Protein 4YS4 (pdb70)

InterPro domains:
  IPR010884 6-Cysteine (6-Cys) domain [PF07422] (23-114)
  IPR010884 6-Cysteine (6-Cys) domain [PF07422] (242-349)
  IPR010884 6-Cysteine (6-Cys) domain [PS51701] (21-133)
  IPR010884 6-Cysteine (6-Cys) domain [PS51701] (241-375)
  IPR010884 6-Cysteine (6-Cys) domain [SM00970] (21-117)
  IPR010884 6-Cysteine (6-Cys) domain [SM00970] (241-352)
  IPR038160 6-Cysteine (6-Cys) domain superfamily [G3DSA:2.60.40.2860] (18-142)
  IPR038160 6-Cysteine (6-Cys) domain superfamily [G3DSA:2.60.40.2860] (241-378)
  IPR051444 Parasitic Reproductive and Invasion Surface Protein [PTHR38796] (95-252)

Structure (mmCIF, N/CA/C/O backbone):
data_4YS4
#
_entry.id   4YS4
#
_cell.length_a   133.760
_cell.length_b   133.760
_cell.length_c   133.760
_cell.angle_alpha   90.000
_cell.angle_beta   90.000
_cell.angle_gamma   90.000
#
_symmetry.space_group_name_H-M   'I 2 3'
#
loop_
_entity.id
_entity.type
_entity.pdbx_description
1 polymer 'Merozoite surface protein P41'
2 non-polymer 'ZINC ION'
3 non-polymer 'CHLORIDE ION'
4 non-polymer GLYCEROL
5 water water
#
loop_
_atom_site.group_PDB
_atom_site.id
_atom_site.type_symbol
_atom_site.label_atom_id
_atom_site.label_alt_id
_atom_site.label_comp_id
_atom_site.label_asym_id
_atom_site.label_entity_id
_atom_site.label_seq_id
_atom_site.pdbx_PDB_ins_code
_atom_site.Cartn_x
_atom_site.Cartn_y
_atom_site.Cartn_z
_atom_site.occupancy
_atom_site.B_iso_or_equiv
_atom_site.auth_seq_id
_atom_site.auth_comp_id
_atom_site.auth_asym_id
_atom_site.auth_atom_id
_atom_site.pdbx_PDB_model_num
ATOM 1 N N . MET A 1 3 ? 147.724 67.716 123.852 1.00 52.59 19 MET A N 1
ATOM 2 C CA . MET A 1 3 ? 146.856 68.353 124.836 1.00 57.43 19 MET A CA 1
ATOM 3 C C . MET A 1 3 ? 147.675 69.185 125.822 1.00 59.83 19 MET A C 1
ATOM 4 O O . MET A 1 3 ? 148.828 68.865 126.117 1.00 59.78 19 MET A O 1
ATOM 9 N N . GLY A 1 4 ? 147.067 70.257 126.321 1.00 62.73 20 GLY A N 1
ATOM 10 C CA . GLY A 1 4 ? 147.705 71.136 127.286 1.00 52.74 20 GLY A CA 1
ATOM 11 C C . GLY A 1 4 ? 146.680 72.079 127.887 1.00 44.51 20 GLY A C 1
ATOM 12 O O . GLY A 1 4 ? 145.480 71.816 127.820 1.00 49.35 20 GLY A O 1
ATOM 13 N N . LYS A 1 5 ? 147.143 73.178 128.471 1.00 42.73 21 LYS A N 1
ATOM 14 C CA . LYS A 1 5 ? 146.235 74.147 129.072 1.00 39.92 21 LYS A CA 1
ATOM 15 C C . LYS A 1 5 ? 145.561 75.004 128.007 1.00 38.49 21 LYS A C 1
ATOM 16 O O . LYS A 1 5 ? 146.190 75.402 127.026 1.00 38.11 21 LYS A O 1
ATOM 22 N N . SER A 1 6 ? 144.277 75.283 128.213 1.00 37.29 22 SER A N 1
ATOM 23 C CA . SER A 1 6 ? 143.519 76.159 127.327 1.00 40.70 22 SER A CA 1
ATOM 24 C C . SER A 1 6 ? 143.502 77.580 127.877 1.00 40.57 22 SER A C 1
ATOM 25 O O . SER A 1 6 ? 143.049 77.810 128.999 1.00 41.12 22 SER A O 1
ATOM 28 N N . HIS A 1 7 ? 144.008 78.522 127.086 1.00 37.83 23 HIS A N 1
ATOM 29 C CA . HIS A 1 7 ? 144.006 79.932 127.462 1.00 35.16 23 HIS A CA 1
ATOM 30 C C . HIS A 1 7 ? 142.934 80.676 126.676 1.00 38.61 23 HIS A C 1
ATOM 31 O O . HIS A 1 7 ? 142.525 80.235 125.601 1.00 37.92 23 HIS A O 1
ATOM 38 N N . LYS A 1 8 ? 142.486 81.806 127.213 1.00 35.86 24 LYS A N 1
ATOM 39 C CA . LYS A 1 8 ? 141.422 82.575 126.583 1.00 36.65 24 LYS A CA 1
ATOM 40 C C . LYS A 1 8 ? 141.640 84.073 126.753 1.00 44.67 24 LYS A C 1
ATOM 41 O O . LYS A 1 8 ? 142.107 84.535 127.796 1.00 36.04 24 LYS A O 1
ATOM 47 N N . CYS A 1 9 ? 141.307 84.819 125.706 1.00 47.90 25 CYS A N 1
ATOM 48 C CA . CYS A 1 9 ? 141.307 86.273 125.749 1.00 41.10 25 CYS A CA 1
ATOM 49 C C . CYS A 1 9 ? 139.982 86.759 125.173 1.00 40.90 25 CYS A C 1
ATOM 50 O O . CYS A 1 9 ? 139.767 86.706 123.963 1.00 47.35 25 CYS A O 1
ATOM 53 N N . ASP A 1 10 ? 139.091 87.206 126.054 1.00 41.38 26 ASP A N 1
ATOM 54 C CA . ASP A 1 10 ? 137.738 87.598 125.666 1.00 41.45 26 ASP A CA 1
ATOM 55 C C . ASP A 1 10 ? 137.524 89.096 125.866 1.00 42.60 26 ASP A C 1
ATOM 56 O O . ASP A 1 10 ? 137.201 89.546 126.966 1.00 44.62 26 ASP A O 1
ATOM 61 N N . PHE A 1 11 ? 137.690 89.862 124.792 1.00 40.75 27 PHE A N 1
ATOM 62 C CA . PHE A 1 11 ? 137.606 91.315 124.873 1.00 40.52 27 PHE A CA 1
ATOM 63 C C . PHE A 1 11 ? 136.166 91.833 124.856 1.00 43.50 27 PHE A C 1
ATOM 64 O O . PHE A 1 11 ? 135.941 93.039 124.753 1.00 44.66 27 PHE A O 1
ATOM 72 N N . THR A 1 12 ? 135.195 90.930 124.969 1.00 42.56 28 THR A N 1
ATOM 73 C CA . THR A 1 12 ? 133.798 91.334 125.109 1.00 46.67 28 THR A CA 1
ATOM 74 C C . THR A 1 12 ? 133.441 91.572 126.577 1.00 42.48 28 THR A C 1
ATOM 75 O O . THR A 1 12 ? 132.363 92.082 126.882 1.00 46.45 28 THR A O 1
ATOM 79 N N . LYS A 1 13 ? 134.344 91.201 127.482 1.00 41.59 29 LYS A N 1
ATOM 80 C CA . LYS A 1 13 ? 134.082 91.323 128.915 1.00 45.51 29 LYS A CA 1
ATOM 81 C C . LYS A 1 13 ? 134.246 92.764 129.398 1.00 46.28 29 LYS A C 1
ATOM 82 O O . LYS A 1 13 ? 135.058 93.523 128.868 1.00 45.86 29 LYS A O 1
ATOM 88 N N . GLU A 1 14 ? 133.469 93.125 130.415 1.00 44.62 30 GLU A N 1
ATOM 89 C CA . GLU A 1 14 ? 133.425 94.496 130.911 1.00 44.26 30 GLU A CA 1
ATOM 90 C C . GLU A 1 14 ? 134.764 94.988 131.457 1.00 44.13 30 GLU A C 1
ATOM 91 O O . GLU A 1 14 ? 135.007 96.193 131.492 1.00 44.51 30 GLU A O 1
ATOM 97 N N . LYS A 1 15 ? 135.629 94.068 131.880 1.00 40.82 31 LYS A N 1
ATOM 98 C CA . LYS A 1 15 ? 136.940 94.450 132.405 1.00 38.36 31 LYS A CA 1
ATOM 99 C C . LYS A 1 15 ? 137.717 95.222 131.346 1.00 43.21 31 LYS A C 1
ATOM 100 O O . LYS A 1 15 ? 138.623 95.994 131.662 1.00 42.82 31 LYS A O 1
ATOM 106 N N . TYR A 1 16 ? 137.341 95.012 130.088 1.00 43.60 32 TYR A N 1
ATOM 107 C CA . TYR A 1 16 ? 137.915 95.749 128.972 1.00 45.52 32 TYR A CA 1
ATOM 108 C C . TYR A 1 16 ? 137.003 96.899 128.552 1.00 45.91 32 TYR A C 1
ATOM 109 O O . TYR A 1 16 ? 137.448 98.037 128.435 1.00 42.78 32 TYR A O 1
ATOM 118 N N . LEU A 1 17 ? 135.725 96.595 128.342 1.00 41.01 33 LEU A N 1
ATOM 119 C CA . LEU A 1 17 ? 134.786 97.559 127.773 1.00 47.80 33 LEU A CA 1
ATOM 120 C C . LEU A 1 17 ? 134.641 98.822 128.618 1.00 48.80 33 LEU A C 1
ATOM 121 O O . LEU A 1 17 ? 134.612 99.929 128.082 1.00 50.74 33 LEU A O 1
ATOM 126 N N . LEU A 1 18 ? 134.553 98.654 129.933 1.00 44.03 34 LEU A N 1
ATOM 127 C CA . LEU A 1 18 ? 134.307 99.780 130.829 1.00 43.10 34 LEU A CA 1
ATOM 128 C C . LEU A 1 18 ? 135.584 100.312 131.475 1.00 47.83 34 LEU A C 1
ATOM 129 O O . LEU A 1 18 ? 135.524 101.071 132.443 1.00 52.02 34 LEU A O 1
ATOM 134 N N . SER A 1 19 ? 136.737 99.925 130.941 1.00 42.85 35 SER A N 1
ATOM 135 C CA . SER A 1 19 ? 138.006 100.411 131.468 1.00 45.18 35 SER A CA 1
ATOM 136 C C . SER A 1 19 ? 138.160 101.905 131.199 1.00 52.18 35 SER A C 1
ATOM 137 O O . SER A 1 19 ? 137.466 102.466 130.352 1.00 56.10 35 SER A O 1
ATOM 140 N N . GLY A 1 20 ? 139.066 102.542 131.935 1.00 56.20 36 GLY A N 1
ATOM 141 C CA . GLY A 1 20 ? 139.353 103.953 131.755 1.00 52.81 36 GLY A CA 1
ATOM 142 C C . GLY A 1 20 ? 140.519 104.162 130.809 1.00 58.61 36 GLY A C 1
ATOM 143 O O . GLY A 1 20 ? 140.561 105.141 130.062 1.00 65.18 36 GLY A O 1
ATOM 144 N N . GLU A 1 21 ? 141.467 103.230 130.844 1.00 57.91 37 GLU A N 1
ATOM 145 C CA . GLU A 1 21 ? 142.654 103.295 129.998 1.00 56.35 37 GLU A CA 1
ATOM 146 C C . GLU A 1 21 ? 142.294 103.240 128.520 1.00 57.14 37 GLU A C 1
ATOM 147 O O . GLU A 1 21 ? 141.225 102.758 128.152 1.00 57.50 37 GLU A O 1
ATOM 153 N N . LYS A 1 22 ? 143.194 103.742 127.680 1.00 57.25 38 LYS A N 1
ATOM 154 C CA . LYS A 1 22 ? 143.002 103.703 126.235 1.00 62.04 38 LYS A CA 1
ATOM 155 C C . LYS A 1 22 ? 143.687 102.476 125.639 1.00 59.95 38 LYS A C 1
ATOM 156 O O . LYS A 1 22 ? 143.500 102.158 124.464 1.00 60.98 38 LYS A O 1
ATOM 162 N N . GLU A 1 23 ? 144.482 101.796 126.461 1.00 60.36 39 GLU A N 1
ATOM 163 C CA . GLU A 1 23 ? 145.028 100.488 126.114 1.00 56.67 39 GLU A CA 1
ATOM 164 C C . GLU A 1 23 ? 144.714 99.481 127.216 1.00 59.15 39 GLU A C 1
ATOM 165 O O . GLU A 1 23 ? 145.131 99.651 128.363 1.00 56.55 39 GLU A O 1
ATOM 171 N N . VAL A 1 24 ? 143.968 98.441 126.858 1.00 54.00 40 VAL A N 1
ATOM 172 C CA . VAL A 1 24 ? 143.662 97.350 127.777 1.00 49.80 40 VAL A CA 1
ATOM 173 C C . VAL A 1 24 ? 144.414 96.104 127.325 1.00 50.69 40 VAL A C 1
ATOM 174 O O . VAL A 1 24 ? 144.540 95.850 126.127 1.00 47.99 40 VAL A O 1
ATOM 178 N N . SER A 1 25 ? 144.915 95.331 128.285 1.00 47.80 41 SER A N 1
ATOM 179 C CA . SER A 1 25 ? 145.838 94.246 127.977 1.00 50.00 41 SER A CA 1
ATOM 180 C C . SER A 1 25 ? 145.376 92.889 128.494 1.00 54.82 41 SER A C 1
ATOM 181 O O . SER A 1 25 ? 144.908 92.754 129.626 1.00 48.93 41 SER A O 1
ATOM 184 N N . CYS A 1 26 ? 145.512 91.893 127.626 1.00 51.31 42 CYS A N 1
ATOM 185 C CA . CYS A 1 26 ? 145.357 90.490 127.978 1.00 46.78 42 CYS A CA 1
ATOM 186 C C . CYS A 1 26 ? 146.679 89.812 127.660 1.00 43.04 42 CYS A C 1
ATOM 187 O O . CYS A 1 26 ? 147.192 89.968 126.557 1.00 46.19 42 CYS A O 1
ATOM 190 N N . GLU A 1 27 ? 147.252 89.090 128.620 1.00 40.93 43 GLU A N 1
ATOM 191 C CA . GLU A 1 27 ? 148.561 88.475 128.402 1.00 51.35 43 GLU A CA 1
ATOM 192 C C . GLU A 1 27 ? 148.593 87.002 128.790 1.00 42.20 43 GLU A C 1
ATOM 193 O O . GLU A 1 27 ? 148.064 86.602 129.829 1.00 43.49 43 GLU A O 1
ATOM 199 N N . ILE A 1 28 ? 149.240 86.214 127.935 1.00 36.19 44 ILE A N 1
ATOM 200 C CA . ILE A 1 28 ? 149.239 84.762 128.036 1.00 30.31 44 ILE A CA 1
ATOM 201 C C . ILE A 1 28 ? 150.658 84.210 128.036 1.00 35.85 44 ILE A C 1
ATOM 202 O O . ILE A 1 28 ? 151.459 84.530 127.158 1.00 36.17 44 ILE A O 1
ATOM 207 N N . ASP A 1 29 ? 150.957 83.384 129.035 1.00 37.34 45 ASP A N 1
ATOM 208 C CA . ASP A 1 29 ? 152.201 82.626 129.076 1.00 39.37 45 ASP A CA 1
ATOM 209 C C . ASP A 1 29 ? 151.899 81.179 128.702 1.00 45.11 45 ASP A C 1
ATOM 210 O O . ASP A 1 29 ? 151.333 80.428 129.500 1.00 46.05 45 ASP A O 1
ATOM 215 N N . ALA A 1 30 ? 152.274 80.798 127.484 1.00 35.64 46 ALA A N 1
ATOM 216 C CA . ALA A 1 30 ? 151.851 79.526 126.907 1.00 37.08 46 ALA A CA 1
ATOM 217 C C . ALA A 1 30 ? 153.013 78.568 126.667 1.00 40.97 46 ALA A C 1
ATOM 218 O O . ALA A 1 30 ? 154.131 78.987 126.362 1.00 38.10 46 ALA A O 1
ATOM 220 N N . ASN A 1 31 ? 152.726 77.276 126.808 1.00 40.41 47 ASN A N 1
ATOM 221 C CA . ASN A 1 31 ? 153.670 76.219 126.466 1.00 42.48 47 ASN A CA 1
ATOM 222 C C . ASN A 1 31 ? 153.291 75.599 125.129 1.00 40.59 47 ASN A C 1
ATOM 223 O O . ASN A 1 31 ? 152.181 75.808 124.643 1.00 38.41 47 ASN A O 1
ATOM 228 N N . PRO A 1 32 ? 154.213 74.839 124.521 1.00 42.26 48 PRO A N 1
ATOM 229 C CA . PRO A 1 32 ? 153.860 74.108 123.299 1.00 33.85 48 PRO A CA 1
ATOM 230 C C . PRO A 1 32 ? 152.661 73.182 123.511 1.00 36.98 48 PRO A C 1
ATOM 231 O O . PRO A 1 32 ? 152.497 72.643 124.605 1.00 39.40 48 PRO A O 1
ATOM 235 N N . ALA A 1 33 ? 151.833 73.036 122.478 1.00 39.68 49 ALA A N 1
ATOM 236 C CA . ALA A 1 33 ? 150.635 72.191 122.503 1.00 36.06 49 ALA A CA 1
ATOM 237 C C . ALA A 1 33 ? 149.538 72.735 123.421 1.00 33.90 49 ALA A C 1
ATOM 238 O O . ALA A 1 33 ? 148.538 72.058 123.663 1.00 38.06 49 ALA A O 1
ATOM 240 N N . ASP A 1 34 ? 149.716 73.950 123.932 1.00 33.91 50 ASP A N 1
ATOM 241 C CA . ASP A 1 34 ? 148.608 74.660 124.565 1.00 39.10 50 ASP A CA 1
ATOM 242 C C . ASP A 1 34 ? 147.686 75.169 123.469 1.00 35.82 50 ASP A C 1
ATOM 243 O O . ASP A 1 34 ? 148.055 75.158 122.295 1.00 35.70 50 ASP A O 1
ATOM 248 N N . ASP A 1 35 ? 146.491 75.615 123.844 1.00 33.87 51 ASP A N 1
ATOM 249 C CA . ASP A 1 35 ? 145.597 76.245 122.883 1.00 36.62 51 ASP A CA 1
ATOM 250 C C . ASP A 1 35 ? 145.114 77.591 123.409 1.00 32.65 51 ASP A C 1
ATOM 251 O O . ASP A 1 35 ? 144.953 77.779 124.614 1.00 39.71 51 ASP A O 1
ATOM 256 N N . ILE A 1 36 ? 144.909 78.528 122.488 1.00 30.77 52 ILE A N 1
ATOM 257 C CA . ILE A 1 36 ? 144.488 79.877 122.829 1.00 32.52 52 ILE A CA 1
ATOM 258 C C . ILE A 1 36 ? 143.268 80.263 122.011 1.00 35.04 52 ILE A C 1
ATOM 259 O O . ILE A 1 36 ? 143.282 80.159 120.787 1.00 34.78 52 ILE A O 1
ATOM 264 N N . THR A 1 37 ? 142.218 80.710 122.694 1.00 34.48 53 THR A N 1
ATOM 265 C CA . THR A 1 37 ? 141.020 81.206 122.029 1.00 34.76 53 THR A CA 1
ATOM 266 C C . THR A 1 37 ? 140.955 82.724 122.155 1.00 37.68 53 THR A C 1
ATOM 267 O O . THR A 1 37 ? 141.053 83.271 123.253 1.00 41.17 53 THR A O 1
ATOM 271 N N . PHE A 1 38 ? 140.783 83.391 121.017 1.00 40.08 54 PHE A N 1
ATOM 272 C CA . PHE A 1 38 ? 140.785 84.848 120.950 1.00 40.01 54 PHE A CA 1
ATOM 273 C C . PHE A 1 38 ? 139.435 85.364 120.465 1.00 43.24 54 PHE A C 1
ATOM 274 O O . PHE A 1 38 ? 139.092 85.224 119.290 1.00 41.77 54 PHE A O 1
ATOM 282 N N . ILE A 1 39 ? 138.671 85.947 121.385 1.00 40.23 55 ILE A N 1
ATOM 283 C CA . ILE A 1 39 ? 137.366 86.523 121.071 1.00 43.15 55 ILE A CA 1
ATOM 284 C C . ILE A 1 39 ? 137.465 88.044 120.992 1.00 48.63 55 ILE A C 1
ATOM 285 O O . ILE A 1 39 ? 137.635 88.711 122.015 1.00 47.89 55 ILE A O 1
ATOM 290 N N . CYS A 1 40 ? 137.364 88.580 119.777 1.00 49.50 56 CYS A N 1
ATOM 291 C CA . CYS A 1 40 ? 137.358 90.026 119.561 1.00 56.30 56 CYS A CA 1
ATOM 292 C C . CYS A 1 40 ? 136.015 90.464 118.973 1.00 55.19 56 CYS A C 1
ATOM 293 O O . CYS A 1 40 ? 135.538 89.863 118.012 1.00 56.52 56 CYS A O 1
ATOM 296 N N . PRO A 1 41 ? 135.399 91.515 119.541 1.00 55.48 57 PRO A N 1
ATOM 297 C CA . PRO A 1 41 ? 134.068 91.889 119.053 1.00 58.58 57 PRO A CA 1
ATOM 298 C C . PRO A 1 41 ? 134.109 92.606 117.707 1.00 56.45 57 PRO A C 1
ATOM 299 O O . PRO A 1 41 ? 133.078 92.719 117.045 1.00 63.83 57 PRO A O 1
ATOM 303 N N . ASN A 1 42 ? 135.287 93.080 117.312 1.00 60.14 58 ASN A N 1
ATOM 304 C CA . ASN A 1 42 ? 135.443 93.810 116.061 1.00 62.64 58 ASN A CA 1
ATOM 305 C C . ASN A 1 42 ? 135.921 92.897 114.939 1.00 61.09 58 ASN A C 1
ATOM 306 O O . ASN A 1 42 ? 135.119 92.402 114.147 1.00 67.52 58 ASN A O 1
ATOM 311 N N . LEU A 1 47 ? 142.785 89.906 112.011 1.00 50.67 63 LEU A N 1
ATOM 312 C CA . LEU A 1 47 ? 143.683 89.249 111.068 1.00 60.85 63 LEU A CA 1
ATOM 313 C C . LEU A 1 47 ? 144.217 87.928 111.627 1.00 57.19 63 LEU A C 1
ATOM 314 O O . LEU A 1 47 ? 144.579 87.026 110.870 1.00 53.41 63 LEU A O 1
ATOM 319 N N . CYS A 1 48 ? 144.250 87.817 112.951 1.00 48.70 64 CYS A N 1
ATOM 320 C CA . CYS A 1 48 ? 144.795 86.640 113.619 1.00 49.91 64 CYS A CA 1
ATOM 321 C C . CYS A 1 48 ? 143.665 85.643 113.890 1.00 44.13 64 CYS A C 1
ATOM 322 O O . CYS A 1 48 ? 142.504 86.047 113.950 1.00 50.17 64 CYS A O 1
ATOM 325 N N . PHE A 1 49 ? 143.970 84.353 114.054 1.00 37.93 65 PHE A N 1
ATOM 326 C CA . PHE A 1 49 ? 145.326 83.831 114.254 1.00 35.14 65 PHE A CA 1
ATOM 327 C C . PHE A 1 49 ? 146.127 83.508 112.996 1.00 41.74 65 PHE A C 1
ATOM 328 O O . PHE A 1 49 ? 147.313 83.200 113.091 1.00 45.06 65 PHE A O 1
ATOM 336 N N . HIS A 1 50 ? 145.495 83.554 111.829 1.00 43.79 66 HIS A N 1
ATOM 337 C CA . HIS A 1 50 ? 146.171 83.162 110.594 1.00 41.70 66 HIS A CA 1
ATOM 338 C C . HIS A 1 50 ? 147.417 84.016 110.357 1.00 40.88 66 HIS A C 1
ATOM 339 O O . HIS A 1 50 ? 148.423 83.534 109.837 1.00 46.73 66 HIS A O 1
ATOM 346 N N . THR A 1 51 ? 147.340 85.279 110.763 1.00 43.14 67 THR A N 1
ATOM 347 C CA . THR A 1 51 ? 148.477 86.195 110.724 1.00 44.99 67 THR A CA 1
ATOM 348 C C . THR A 1 51 ? 148.532 86.952 112.044 1.00 41.43 67 THR A C 1
ATOM 349 O O . THR A 1 51 ? 147.495 87.295 112.595 1.00 39.28 67 THR A O 1
ATOM 353 N N . VAL A 1 52 ? 149.733 87.206 112.555 1.00 44.45 68 VAL A N 1
ATOM 354 C CA . VAL A 1 52 ? 149.881 87.912 113.828 1.00 45.33 68 VAL A CA 1
ATOM 355 C C . VAL A 1 52 ? 150.940 89.009 113.758 1.00 42.69 68 VAL A C 1
ATOM 356 O O . VAL A 1 52 ? 151.767 89.031 112.846 1.00 45.80 68 VAL A O 1
ATOM 360 N N . ASN A 1 53 ? 150.903 89.917 114.731 1.00 46.35 69 ASN A N 1
ATOM 361 C CA . ASN A 1 53 ? 151.862 91.017 114.807 1.00 47.96 69 ASN A CA 1
ATOM 362 C C . ASN A 1 53 ? 153.102 90.643 115.610 1.00 45.18 69 ASN A C 1
ATOM 363 O O . ASN A 1 53 ? 153.008 90.004 116.658 1.00 43.25 69 ASN A O 1
ATOM 368 N N . ILE A 1 54 ? 154.261 91.063 115.113 1.00 54.46 70 ILE A N 1
ATOM 369 C CA . ILE A 1 54 ? 155.543 90.713 115.717 1.00 52.25 70 ILE A CA 1
ATOM 370 C C . ILE A 1 54 ? 155.828 91.553 116.960 1.00 55.10 70 ILE A C 1
ATOM 371 O O . ILE A 1 54 ? 156.484 91.082 117.890 1.00 59.68 70 ILE A O 1
ATOM 376 N N . ALA A 1 55 ? 155.332 92.788 116.976 1.00 51.64 71 ALA A N 1
ATOM 377 C CA . ALA A 1 55 ? 155.609 93.711 118.076 1.00 59.92 71 ALA A CA 1
ATOM 378 C C . ALA A 1 55 ? 154.345 94.338 118.655 1.00 61.80 71 ALA A C 1
ATOM 379 O O . ALA A 1 55 ? 153.310 94.428 117.993 1.00 60.95 71 ALA A O 1
ATOM 381 N N . LYS A 1 56 ? 154.460 94.788 119.901 1.00 61.17 72 LYS A N 1
ATOM 382 C CA . LYS A 1 56 ? 153.341 95.359 120.636 1.00 59.75 72 LYS A CA 1
ATOM 383 C C . LYS A 1 56 ? 153.103 96.813 120.232 1.00 67.97 72 LYS A C 1
ATOM 384 O O . LYS A 1 56 ? 151.961 97.262 120.135 1.00 72.90 72 LYS A O 1
ATOM 390 N N . ASN A 1 57 ? 154.189 97.543 119.993 1.00 73.12 73 ASN A N 1
ATOM 391 C CA . ASN A 1 57 ? 154.105 98.956 119.627 1.00 87.72 73 ASN A CA 1
ATOM 392 C C . ASN A 1 57 ? 153.590 99.120 118.200 1.00 91.06 73 ASN A C 1
ATOM 393 O O . ASN A 1 57 ? 154.027 98.421 117.286 1.00 92.81 73 ASN A O 1
ATOM 398 N N . ILE A 1 58 ? 152.654 100.047 118.021 1.00 99.26 74 ILE A N 1
ATOM 399 C CA . ILE A 1 58 ? 152.072 100.318 116.711 1.00 110.54 74 ILE A CA 1
ATOM 400 C C . ILE A 1 58 ? 153.076 101.015 115.790 1.00 111.29 74 ILE A C 1
ATOM 401 O O . ILE A 1 58 ? 153.082 100.791 114.578 1.00 105.16 74 ILE A O 1
ATOM 406 N N . ASN A 1 59 ? 153.933 101.844 116.379 1.00 113.26 75 ASN A N 1
ATOM 407 C CA . ASN A 1 59 ? 154.857 102.682 115.621 1.00 109.12 75 ASN A CA 1
ATOM 408 C C . ASN A 1 59 ? 155.964 101.874 114.946 1.00 111.22 75 ASN A C 1
ATOM 409 O O . ASN A 1 59 ? 156.209 102.026 113.748 1.00 112.24 75 ASN A O 1
ATOM 414 N N . GLN A 1 60 ? 156.626 101.019 115.721 0.94 114.41 76 GLN A N 1
ATOM 415 C CA . GLN A 1 60 ? 157.757 100.233 115.231 0.94 111.85 76 GLN A CA 1
ATOM 416 C C . GLN A 1 60 ? 157.382 98.758 115.118 0.94 109.50 76 GLN A C 1
ATOM 417 O O . GLN A 1 60 ? 156.517 98.275 115.851 0.94 110.89 76 GLN A O 1
ATOM 423 N N . ASN A 1 61 ? 158.051 98.046 114.213 0.93 104.79 77 ASN A N 1
ATOM 424 C CA . ASN A 1 61 ? 157.732 96.650 113.928 0.93 101.35 77 ASN A CA 1
ATOM 425 C C . ASN A 1 61 ? 156.235 96.484 113.665 0.93 107.28 77 ASN A C 1
ATOM 426 O O . ASN A 1 61 ? 155.572 95.621 114.242 0.93 105.41 77 ASN A O 1
ATOM 431 N N . LYS A 1 62 ? 155.708 97.339 112.795 1.00 110.64 78 LYS A N 1
ATOM 432 C CA . LYS A 1 62 ? 154.336 97.222 112.317 1.00 113.18 78 LYS A CA 1
ATOM 433 C C . LYS A 1 62 ? 154.129 95.898 111.577 1.00 98.29 78 LYS A C 1
ATOM 434 O O . LYS A 1 62 ? 152.994 95.477 111.339 1.00 81.34 78 LYS A O 1
ATOM 440 N N . ALA A 1 63 ? 155.239 95.259 111.213 1.00 93.72 79 ALA A N 1
ATOM 441 C CA . ALA A 1 63 ? 155.230 94.027 110.433 1.00 86.88 79 ALA A CA 1
ATOM 442 C C . ALA A 1 63 ? 154.381 92.934 111.069 1.00 75.14 79 ALA A C 1
ATOM 443 O O . ALA A 1 63 ? 154.297 92.823 112.293 1.00 66.23 79 ALA A O 1
ATOM 445 N N . THR A 1 64 ? 153.753 92.137 110.212 1.00 67.79 80 THR A N 1
ATOM 446 C CA . THR A 1 64 ? 152.993 90.972 110.634 1.00 60.36 80 THR A CA 1
ATOM 447 C C . THR A 1 64 ? 153.618 89.730 110.020 1.00 56.72 80 THR A C 1
ATOM 448 O O . THR A 1 64 ? 154.431 89.830 109.101 1.00 57.70 80 THR A O 1
ATOM 452 N N . MET A 1 65 ? 153.236 88.562 110.524 1.00 54.40 81 MET A N 1
ATOM 453 C CA . MET A 1 65 ? 153.773 87.308 110.016 1.00 49.04 81 MET A CA 1
ATOM 454 C C . MET A 1 65 ? 152.724 86.205 110.074 1.00 47.94 81 MET A C 1
ATOM 455 O O . MET A 1 65 ? 151.861 86.194 110.954 1.00 45.12 81 MET A O 1
ATOM 460 N N . SER A 1 66 ? 152.798 85.286 109.119 1.00 47.08 82 SER A N 1
ATOM 461 C CA . SER A 1 66 ? 151.959 84.098 109.139 1.00 44.50 82 SER A CA 1
ATOM 462 C C . SER A 1 66 ? 152.312 83.255 110.358 1.00 43.87 82 SER A C 1
ATOM 463 O O . SER A 1 66 ? 153.488 83.071 110.672 1.00 41.84 82 SER A O 1
ATOM 466 N N . ILE A 1 67 ? 151.295 82.747 111.046 1.00 39.66 83 ILE A N 1
ATOM 467 C CA . ILE A 1 67 ? 151.513 81.971 112.262 1.00 37.84 83 ILE A CA 1
ATOM 468 C C . ILE A 1 67 ? 152.307 80.699 111.972 1.00 36.51 83 ILE A C 1
ATOM 469 O O . ILE A 1 67 ? 152.994 80.175 112.848 1.00 36.60 83 ILE A O 1
ATOM 474 N N . GLN A 1 68 ? 152.218 80.211 110.739 1.00 36.54 84 GLN A N 1
ATOM 475 C CA . GLN A 1 68 ? 152.951 79.01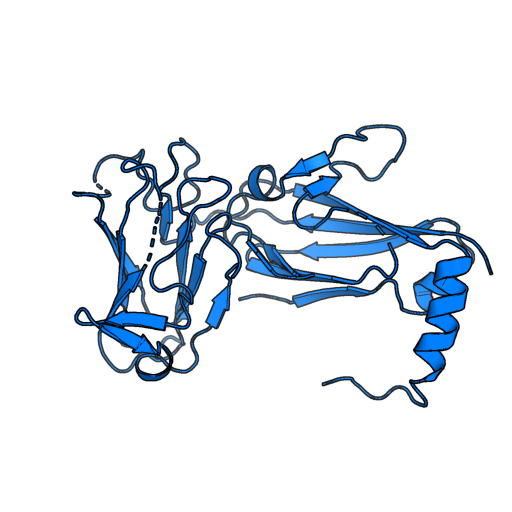7 110.342 1.00 36.60 84 GLN A CA 1
ATOM 476 C C . GLN A 1 68 ? 154.435 79.320 110.144 1.00 40.13 84 GLN A C 1
ATOM 477 O O . GLN A 1 68 ? 155.281 78.444 110.319 1.00 42.53 84 GLN A O 1
ATOM 483 N N . ASP A 1 69 ? 154.751 80.561 109.786 1.00 39.17 85 ASP A N 1
ATOM 484 C CA . ASP A 1 69 ? 156.145 80.966 109.623 1.00 45.08 85 ASP A CA 1
ATOM 485 C C . ASP A 1 69 ? 156.774 81.289 110.976 1.00 43.99 85 ASP A C 1
ATOM 486 O O . ASP A 1 69 ? 157.980 81.130 111.163 1.00 50.93 85 ASP A O 1
ATOM 491 N N . LEU A 1 70 ? 155.948 81.728 111.919 1.00 39.40 86 LEU A N 1
ATOM 492 C CA . LEU A 1 70 ? 156.422 82.111 113.242 1.00 39.38 86 LEU A CA 1
ATOM 493 C C . LEU A 1 70 ? 156.435 80.919 114.194 1.00 41.33 86 LEU A C 1
ATOM 494 O O . LEU A 1 70 ? 157.405 80.704 114.922 1.00 39.54 86 LEU A O 1
ATOM 499 N N . LEU A 1 71 ? 155.347 80.155 114.185 1.00 40.81 87 LEU A N 1
ATOM 500 C CA . LEU A 1 71 ? 155.220 78.966 115.023 1.00 36.75 87 LEU A CA 1
ATOM 501 C C . LEU A 1 71 ? 154.831 77.764 114.171 1.00 33.67 87 LEU A C 1
ATOM 502 O O . LEU A 1 71 ? 153.712 77.255 114.253 1.00 33.47 87 LEU A O 1
ATOM 507 N N . TYR A 1 72 ? 155.779 77.328 113.349 1.00 37.44 88 TYR A N 1
ATOM 508 C CA . TYR A 1 72 ? 155.596 76.200 112.446 1.00 34.84 88 TYR A CA 1
ATOM 509 C C . TYR A 1 72 ? 155.149 74.959 113.210 1.00 36.32 88 TYR A C 1
ATOM 510 O O . TYR A 1 72 ? 155.750 74.592 114.220 1.00 34.60 88 TYR A O 1
ATOM 519 N N . GLY A 1 73 ? 154.088 74.323 112.721 1.00 37.25 89 GLY A N 1
ATOM 520 C CA . GLY A 1 73 ? 153.514 73.163 113.378 1.00 31.00 89 GLY A CA 1
ATOM 521 C C . GLY A 1 73 ? 152.235 73.506 114.116 1.00 31.29 89 GLY A C 1
ATOM 522 O O . GLY A 1 73 ? 151.566 72.625 114.654 1.00 35.18 89 GLY A O 1
ATOM 523 N N . SER A 1 74 ? 151.893 74.790 114.147 1.00 29.35 90 SER A N 1
ATOM 524 C CA . SER A 1 74 ? 150.678 75.237 114.813 1.00 27.12 90 SER A CA 1
ATOM 525 C C . SER A 1 74 ? 149.465 75.075 113.903 1.00 31.39 90 SER A C 1
ATOM 526 O O . SER A 1 74 ? 149.604 74.951 112.687 1.00 32.14 90 SER A O 1
ATOM 529 N N . VAL A 1 75 ? 148.279 75.086 114.507 1.00 29.28 91 VAL A N 1
ATOM 530 C CA . VAL A 1 75 ? 147.027 74.894 113.782 1.00 26.27 91 VAL A CA 1
ATOM 531 C C . VAL A 1 75 ? 146.012 75.951 114.201 1.00 30.29 91 VAL A C 1
ATOM 532 O O . VAL A 1 75 ? 145.811 76.188 115.391 1.00 33.83 91 VAL A O 1
ATOM 536 N N . VAL A 1 76 ? 145.377 76.584 113.219 1.00 29.10 92 VAL A N 1
ATOM 537 C CA . VAL A 1 76 ? 144.293 77.524 113.480 1.00 30.15 92 VAL A CA 1
ATOM 538 C C . VAL A 1 76 ? 142.963 76.904 113.065 1.00 31.79 92 VAL A C 1
ATOM 539 O O . VAL A 1 76 ? 142.813 76.429 111.941 1.00 33.13 92 VAL A O 1
ATOM 543 N N . TYR A 1 77 ? 142.008 76.901 113.987 1.00 31.57 93 TYR A N 1
ATOM 544 C CA . TYR A 1 77 ? 140.644 76.490 113.684 1.00 32.20 93 TYR A CA 1
ATOM 545 C C . TYR A 1 77 ? 139.677 77.428 114.389 1.00 31.90 93 TYR A C 1
ATOM 546 O O . TYR A 1 77 ? 139.647 77.506 115.617 1.00 30.49 93 TYR A O 1
ATOM 555 N N . GLY A 1 78 ? 138.899 78.154 113.596 1.00 34.82 94 GLY A N 1
ATOM 556 C CA . GLY A 1 78 ? 137.989 79.147 114.128 1.00 37.20 94 GLY A CA 1
ATOM 557 C C . GLY A 1 78 ? 138.737 80.250 114.852 1.00 31.15 94 GLY A C 1
ATOM 558 O O . GLY A 1 78 ? 139.675 80.837 114.311 1.00 34.79 94 GLY A O 1
ATOM 559 N N . ASN A 1 79 ? 138.321 80.519 116.085 1.00 30.43 95 ASN A N 1
ATOM 560 C CA . ASN A 1 79 ? 138.936 81.550 116.911 1.00 34.21 95 ASN A CA 1
ATOM 561 C C . ASN A 1 79 ? 140.017 80.983 117.821 1.00 38.42 95 ASN A C 1
ATOM 562 O O . ASN A 1 79 ? 140.429 81.639 118.779 1.00 34.06 95 ASN A O 1
ATOM 567 N N . THR A 1 80 ? 140.476 79.769 117.521 1.00 32.64 96 THR A N 1
ATOM 568 C CA . THR A 1 80 ? 141.416 79.072 118.394 1.00 30.78 96 THR A CA 1
ATOM 569 C C . THR A 1 80 ? 142.721 78.720 117.686 1.00 33.45 96 THR A C 1
ATOM 570 O O . THR A 1 80 ? 142.729 78.340 116.513 1.00 37.12 96 THR A O 1
ATOM 574 N N . LEU A 1 81 ? 143.819 78.857 118.424 1.00 31.29 97 LEU A N 1
ATOM 575 C CA . LEU A 1 81 ? 145.144 78.461 117.962 1.00 31.88 97 LEU A CA 1
ATOM 576 C C . LEU A 1 81 ? 145.645 77.272 118.760 1.00 31.45 97 LEU A C 1
ATOM 577 O O . LEU A 1 81 ? 145.694 77.328 119.984 1.00 30.72 97 LEU A O 1
ATOM 582 N N . PHE A 1 82 ? 146.014 76.201 118.067 1.00 30.38 98 PHE A N 1
ATOM 583 C CA . PHE A 1 82 ? 146.726 75.095 118.693 1.00 28.67 98 PHE A CA 1
ATOM 584 C C . PHE A 1 82 ? 148.213 75.292 118.448 1.00 33.54 98 PHE A C 1
ATOM 585 O O . PHE A 1 82 ? 148.692 75.124 117.327 1.00 30.97 98 PHE A O 1
ATOM 593 N N . ILE A 1 83 ? 148.938 75.673 119.494 1.00 36.02 99 ILE A N 1
ATOM 594 C CA . ILE A 1 83 ? 150.366 75.942 119.378 1.00 34.76 99 ILE A CA 1
ATOM 595 C C . ILE A 1 83 ? 151.112 74.655 119.061 1.00 33.51 99 ILE A C 1
ATOM 596 O O . ILE A 1 83 ? 150.817 73.606 119.631 1.00 34.27 99 ILE A O 1
ATOM 601 N N . SER A 1 84 ? 152.074 74.751 118.147 1.00 26.86 100 SER A N 1
ATOM 602 C CA . SER A 1 84 ? 152.861 73.602 117.717 1.00 30.09 100 SER A CA 1
ATOM 603 C C . SER A 1 84 ? 153.352 72.789 118.916 1.00 38.99 100 SER A C 1
ATOM 604 O O . SER A 1 84 ? 153.715 73.362 119.942 1.00 33.37 100 SER A O 1
ATOM 607 N N . PRO A 1 85 ? 153.341 71.449 118.801 1.00 41.59 101 PRO A N 1
ATOM 608 C CA . PRO A 1 85 ? 153.908 70.622 119.874 1.00 34.94 101 PRO A CA 1
ATOM 609 C C . PRO A 1 85 ? 155.412 70.824 120.021 1.00 36.80 101 PRO A C 1
ATOM 610 O O . PRO A 1 85 ? 156.002 70.379 121.004 1.00 37.97 101 PRO A O 1
ATOM 614 N N . TYR A 1 86 ? 156.018 71.480 119.035 1.00 40.45 102 TYR A N 1
ATOM 615 C CA . TYR A 1 86 ? 157.439 71.790 119.071 1.00 37.79 102 TYR A CA 1
ATOM 616 C C . TYR A 1 86 ? 157.692 73.252 118.716 1.00 39.75 102 TYR A C 1
ATOM 617 O O . TYR A 1 86 ? 157.412 73.690 117.598 1.00 39.75 102 TYR A O 1
ATOM 626 N N . VAL A 1 87 ? 158.215 73.999 119.684 1.00 40.17 103 VAL A N 1
ATOM 627 C CA . VAL A 1 87 ? 158.595 75.394 119.482 1.00 39.88 103 VAL A CA 1
ATOM 628 C C . VAL A 1 87 ? 160.102 75.521 119.659 1.00 37.36 103 VAL A C 1
ATOM 629 O O . VAL A 1 87 ? 160.646 75.187 120.711 1.00 41.56 103 VAL A O 1
ATOM 633 N N . ARG A 1 88 ? 160.770 76.006 118.622 1.00 38.09 104 ARG A N 1
ATOM 634 C CA . ARG A 1 88 ? 162.225 76.023 118.586 1.00 44.68 104 ARG A CA 1
ATOM 635 C C . ARG A 1 88 ? 162.821 77.162 119.408 1.00 45.62 104 ARG A C 1
ATOM 636 O O . ARG A 1 88 ? 163.925 77.041 119.935 1.00 40.44 104 ARG A O 1
ATOM 644 N N . THR A 1 89 ? 162.085 78.263 119.515 1.00 43.71 105 THR A N 1
ATOM 645 C CA . THR A 1 89 ? 162.594 79.469 120.158 1.00 41.57 105 THR A CA 1
ATOM 646 C C . THR A 1 89 ? 161.486 80.211 120.892 1.00 42.14 105 THR A C 1
ATOM 647 O O . THR A 1 89 ? 160.359 80.287 120.403 1.00 44.22 105 THR A O 1
ATOM 651 N N . ASN A 1 90 ? 161.814 80.747 122.066 1.00 44.66 106 ASN A N 1
ATOM 652 C CA . ASN A 1 90 ? 160.889 81.594 122.813 1.00 41.16 106 ASN A CA 1
ATOM 653 C C . ASN A 1 90 ? 160.364 82.710 121.919 1.00 43.07 106 ASN A C 1
ATOM 654 O O . ASN A 1 90 ? 161.129 83.559 121.463 1.00 44.84 106 ASN A O 1
ATOM 659 N N . THR A 1 91 ? 159.058 82.696 121.666 1.00 50.75 107 THR A N 1
ATOM 660 C CA . THR A 1 91 ? 158.453 83.602 120.695 1.00 51.00 107 THR A CA 1
ATOM 661 C C . THR A 1 91 ? 157.326 84.429 121.301 1.00 47.82 107 THR A C 1
ATOM 662 O O . THR A 1 91 ? 156.379 83.872 121.857 1.00 48.06 107 THR A O 1
ATOM 666 N N . PRO A 1 92 ? 157.426 85.764 121.200 1.00 47.38 108 PRO A N 1
ATOM 667 C CA . PRO A 1 92 ? 156.270 86.613 121.480 1.00 39.78 108 PRO A CA 1
ATOM 668 C C . PRO A 1 92 ? 155.512 86.958 120.204 1.00 41.03 108 PRO A C 1
ATOM 669 O O . PRO A 1 92 ? 156.137 87.103 119.154 1.00 43.22 108 PRO A O 1
ATOM 673 N N . PHE A 1 93 ? 154.190 87.066 120.285 1.00 33.83 109 PHE A N 1
ATOM 674 C CA . PHE A 1 93 ? 153.414 87.646 119.196 1.00 36.32 109 PHE A CA 1
ATOM 675 C C . PHE A 1 93 ? 152.207 88.359 119.782 1.00 36.30 109 PHE A C 1
ATOM 676 O O . PHE A 1 93 ? 151.885 88.183 120.958 1.00 35.07 109 PHE A O 1
ATOM 684 N N . TYR A 1 94 ? 151.553 89.175 118.964 1.00 37.90 110 TYR A N 1
ATOM 685 C CA . TYR A 1 94 ? 150.529 90.082 119.457 1.00 41.49 110 TYR A CA 1
ATOM 686 C C . TYR A 1 94 ? 149.336 90.155 118.516 1.00 37.81 110 TYR A C 1
ATOM 687 O O . TYR A 1 94 ? 149.486 90.116 117.295 1.00 36.88 110 TYR A O 1
ATOM 696 N N . CYS A 1 95 ? 148.152 90.241 119.109 1.00 40.57 111 CYS A N 1
ATOM 697 C CA . CYS A 1 95 ? 146.909 90.428 118.375 1.00 42.87 111 CYS A CA 1
ATOM 698 C C . CYS A 1 95 ? 146.197 91.650 118.940 1.00 42.50 111 CYS A C 1
ATOM 699 O O . CYS A 1 95 ? 146.157 91.840 120.158 1.00 41.89 111 CYS A O 1
ATOM 702 N N . PHE A 1 96 ? 145.642 92.476 118.059 1.00 42.31 112 PHE A N 1
ATOM 703 C CA . PHE A 1 96 ? 145.028 93.735 118.470 1.00 46.46 112 PHE A CA 1
ATOM 704 C C . PHE A 1 96 ? 143.525 93.724 118.255 1.00 45.89 112 PHE A C 1
ATOM 705 O O . PHE A 1 96 ? 143.018 93.046 117.361 1.00 46.84 112 PHE A O 1
ATOM 713 N N . CYS A 1 97 ? 142.823 94.483 119.089 1.00 45.44 113 CYS A N 1
ATOM 714 C CA . CYS A 1 97 ? 141.377 94.606 119.000 1.00 51.19 113 CYS A CA 1
ATOM 715 C C . CYS A 1 97 ? 140.960 96.066 119.128 1.00 54.52 113 CYS A C 1
ATOM 716 O O . CYS A 1 97 ? 141.239 96.715 120.137 1.00 55.11 113 CYS A O 1
ATOM 719 N N . ASN A 1 98 ? 140.293 96.577 118.099 1.00 59.07 114 ASN A N 1
ATOM 720 C CA . ASN A 1 98 ? 139.826 97.957 118.099 1.00 59.81 114 ASN A CA 1
ATOM 721 C C . ASN A 1 98 ? 138.476 98.089 118.795 1.00 59.12 114 ASN A C 1
ATOM 722 O O . ASN A 1 98 ? 137.428 97.875 118.186 1.00 62.92 114 ASN A O 1
ATOM 727 N N . LEU A 1 99 ? 138.512 98.437 120.078 1.00 55.49 115 LEU A N 1
ATOM 728 C CA . LEU A 1 99 ? 137.296 98.630 120.859 1.00 60.77 115 LEU A CA 1
ATOM 729 C C . LEU A 1 99 ? 136.810 100.072 120.754 1.00 63.34 115 LEU A C 1
ATOM 730 O O . LEU A 1 99 ? 136.975 100.865 121.682 1.00 60.29 115 LEU A O 1
ATOM 735 N N . ASP A 1 100 ? 136.215 100.402 119.612 1.00 69.26 116 ASP A N 1
ATOM 736 C CA . ASP A 1 100 ? 135.651 101.728 119.385 1.00 67.51 116 ASP A CA 1
ATOM 737 C C . ASP A 1 100 ? 134.322 101.872 120.121 1.00 62.99 116 ASP A C 1
ATOM 738 O O . ASP A 1 100 ? 133.721 100.878 120.528 1.00 67.49 116 ASP A O 1
ATOM 743 N N . THR A 1 101 ? 133.862 103.110 120.276 1.00 62.74 117 THR A N 1
ATOM 744 C CA . THR A 1 101 ? 132.695 103.403 121.104 1.00 64.56 117 THR A CA 1
ATOM 745 C C . THR A 1 101 ? 131.409 102.750 120.594 1.00 59.21 117 THR A C 1
ATOM 746 O O . THR A 1 101 ? 130.511 102.451 121.381 1.00 61.77 117 THR A O 1
ATOM 750 N N . VAL A 1 102 ? 131.316 102.532 119.286 1.00 57.90 118 VAL A N 1
ATOM 751 C CA . VAL A 1 102 ? 130.147 101.870 118.714 1.00 60.48 118 VAL A CA 1
ATOM 752 C C . VAL A 1 102 ? 130.134 100.400 119.120 1.00 58.13 118 VAL A C 1
ATOM 753 O O . VAL A 1 102 ? 129.099 99.865 119.520 1.00 56.53 118 VAL A O 1
ATOM 757 N N . THR A 1 103 ? 131.291 99.756 119.007 1.00 60.61 119 THR A N 1
ATOM 758 C CA . THR A 1 103 ? 131.440 98.355 119.383 1.00 60.50 119 THR A CA 1
ATOM 759 C C . THR A 1 103 ? 131.088 98.152 120.852 1.00 52.39 119 THR A C 1
ATOM 760 O O . THR A 1 103 ? 130.332 97.246 121.201 1.00 49.66 119 THR A O 1
ATOM 764 N N . ILE A 1 104 ? 131.641 99.008 121.705 1.00 50.79 120 ILE A N 1
ATOM 765 C CA . ILE A 1 104 ? 131.424 98.919 123.144 1.00 50.78 120 ILE A CA 1
ATOM 766 C C . ILE A 1 104 ? 129.946 99.071 123.491 1.00 50.62 120 ILE A C 1
ATOM 767 O O . ILE A 1 104 ? 129.408 98.292 124.277 1.00 51.48 120 ILE A O 1
ATOM 772 N N . GLN A 1 105 ? 129.293 100.070 122.908 1.00 48.91 121 GLN A N 1
ATOM 773 C CA . GLN A 1 105 ? 127.868 100.281 123.142 1.00 52.37 121 GLN A CA 1
ATOM 774 C C . GLN A 1 105 ? 127.060 99.070 122.691 1.00 51.68 121 GLN A C 1
ATOM 775 O O . GLN A 1 105 ? 126.101 98.674 123.355 1.00 54.27 121 GLN A O 1
ATOM 781 N N . LYS A 1 106 ? 127.456 98.483 121.566 1.00 48.25 122 LYS A N 1
ATOM 782 C CA . LYS A 1 106 ? 126.756 97.325 121.024 1.00 50.96 122 LYS A CA 1
ATOM 783 C C . LYS A 1 106 ? 126.832 96.143 121.981 1.00 48.81 122 LYS A C 1
ATOM 784 O O . LYS A 1 106 ? 125.823 95.504 122.275 1.00 49.75 122 LYS A O 1
ATOM 790 N N . PHE A 1 107 ? 128.033 95.859 122.473 1.00 43.36 123 PHE A N 1
ATOM 791 C CA . PHE A 1 107 ? 128.251 94.658 123.265 1.00 51.44 123 PHE A CA 1
ATOM 792 C C . PHE A 1 107 ? 127.905 94.850 124.735 1.00 49.79 123 PHE A C 1
ATOM 793 O O . PHE A 1 107 ? 127.727 93.877 125.462 1.00 44.74 123 PHE A O 1
ATOM 801 N N . LEU A 1 108 ? 127.796 96.098 125.176 1.00 49.98 124 LEU A N 1
ATOM 802 C CA . LEU A 1 108 ? 127.276 96.360 126.508 1.00 47.74 124 LEU A CA 1
ATOM 803 C C . LEU A 1 108 ? 125.786 96.052 126.514 1.00 52.17 124 LEU A C 1
ATOM 804 O O . LEU A 1 108 ? 125.239 95.629 127.528 1.00 56.53 124 LEU A O 1
ATOM 809 N N . LYS A 1 109 ? 125.139 96.258 125.369 1.00 48.91 125 LYS A N 1
ATOM 810 C CA . LYS A 1 109 ? 123.728 95.920 125.213 1.00 54.34 125 LYS A CA 1
ATOM 811 C C . LYS A 1 109 ? 123.557 94.411 125.061 1.00 49.84 125 LYS A C 1
ATOM 812 O O . LYS A 1 109 ? 122.614 93.827 125.595 1.00 49.48 125 LYS A O 1
ATOM 818 N N . ILE A 1 110 ? 124.475 93.786 124.329 1.00 49.16 126 ILE A N 1
ATOM 819 C CA . ILE A 1 110 ? 124.453 92.338 124.141 1.00 56.76 126 ILE A CA 1
ATOM 820 C C . ILE A 1 110 ? 124.648 91.612 125.469 1.00 47.87 126 ILE A C 1
ATOM 821 O O . ILE A 1 110 ? 123.971 90.628 125.751 1.00 48.28 126 ILE A O 1
ATOM 826 N N . ASN A 1 111 ? 125.576 92.101 126.284 1.00 46.46 127 ASN A N 1
ATOM 827 C CA . ASN A 1 111 ? 125.883 91.453 127.553 1.00 46.96 127 ASN A CA 1
ATOM 828 C C . ASN A 1 111 ? 124.748 91.554 128.574 1.00 46.03 127 ASN A C 1
ATOM 829 O O . ASN A 1 111 ? 124.807 90.925 129.629 1.00 50.26 127 ASN A O 1
ATOM 834 N N . ARG A 1 112 ? 123.714 92.333 128.261 1.00 48.61 128 ARG A N 1
ATOM 835 C CA . ARG A 1 112 ? 122.562 92.454 129.154 1.00 50.63 128 ARG A CA 1
ATOM 836 C C . ARG A 1 112 ? 121.748 91.163 129.169 1.00 54.21 128 ARG A C 1
ATOM 837 O O . ARG A 1 112 ? 120.902 90.970 130.042 1.00 53.16 128 ARG A O 1
ATOM 845 N N . PHE A 1 113 ? 121.997 90.286 128.202 1.00 52.49 129 PHE A N 1
ATOM 846 C CA . PHE A 1 113 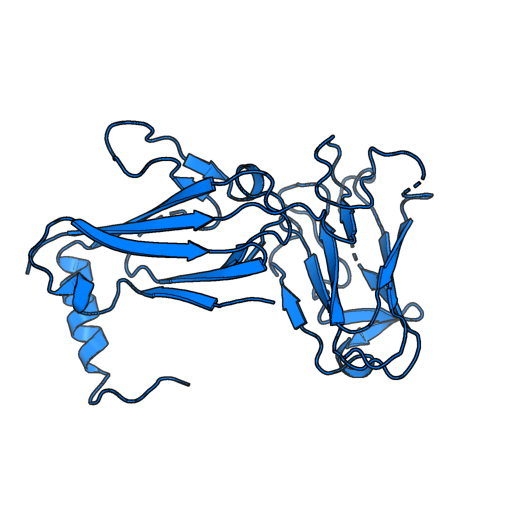? 121.306 89.003 128.146 1.00 55.63 129 PHE A CA 1
ATOM 847 C C . PHE A 1 113 ? 121.691 88.122 129.334 1.00 51.34 129 PHE A C 1
ATOM 848 O O . PHE A 1 113 ? 120.909 87.276 129.767 1.00 54.54 129 PHE A O 1
ATOM 856 N N . LEU A 1 114 ? 122.895 88.329 129.860 1.00 51.95 130 LEU A N 1
ATOM 857 C CA . LEU A 1 114 ? 123.334 87.632 131.064 1.00 53.87 130 LEU A CA 1
ATOM 858 C C . LEU A 1 114 ? 122.728 88.289 132.296 1.00 49.45 130 LEU A C 1
ATOM 859 O O . LEU A 1 114 ? 123.127 89.388 132.680 1.00 48.75 130 LEU A O 1
ATOM 864 N N . LYS A 1 115 ? 121.765 87.614 132.913 1.00 52.31 131 LYS A N 1
ATOM 865 C CA . LYS A 1 115 ? 121.060 88.172 134.061 1.00 52.05 131 LYS A CA 1
ATOM 866 C C . LYS A 1 115 ? 121.795 87.880 135.366 1.00 42.36 131 LYS A C 1
ATOM 867 O O . LYS A 1 115 ? 121.659 88.622 136.339 1.00 45.08 131 LYS A O 1
ATOM 873 N N . ASP A 1 116 ? 122.565 86.795 135.383 1.00 45.31 132 ASP A N 1
ATOM 874 C CA . ASP A 1 116 ? 123.423 86.479 136.521 1.00 40.21 132 ASP A CA 1
ATOM 875 C C . ASP A 1 116 ? 124.803 86.047 136.032 1.00 38.77 132 ASP A C 1
ATOM 876 O O . ASP A 1 116 ? 125.105 86.151 134.843 1.00 41.40 132 ASP A O 1
ATOM 881 N N . ASP A 1 117 ? 125.626 85.547 136.949 1.00 39.98 133 ASP A N 1
ATOM 882 C CA . ASP A 1 117 ? 127.020 85.236 136.649 1.00 38.95 133 ASP A CA 1
ATOM 883 C C . ASP A 1 117 ? 127.278 83.730 136.604 1.00 40.21 133 ASP A C 1
ATOM 884 O O . ASP A 1 117 ? 128.353 83.266 136.985 1.00 42.35 133 ASP A O 1
ATOM 889 N N . ASP A 1 118 ? 126.290 82.972 136.134 1.00 43.40 134 ASP A N 1
ATOM 890 C CA . ASP A 1 118 ? 126.432 81.526 135.995 1.00 42.83 134 ASP A CA 1
ATOM 891 C C . ASP A 1 118 ? 127.564 81.177 135.041 1.00 47.59 134 ASP A C 1
ATOM 892 O O . ASP A 1 118 ? 127.861 81.932 134.115 1.00 47.21 134 ASP A O 1
ATOM 897 N N . GLU A 1 119 ? 128.193 80.029 135.275 1.00 60.99 135 GLU A N 1
ATOM 898 C CA . GLU A 1 119 ? 129.209 79.514 134.368 1.00 69.94 135 GLU A CA 1
ATOM 899 C C . GLU A 1 119 ? 128.561 79.040 133.074 1.00 66.35 135 GLU A C 1
ATOM 900 O O . GLU A 1 119 ? 127.438 78.535 133.081 1.00 67.07 135 GLU A O 1
ATOM 906 N N . LEU A 1 120 ? 129.277 79.210 131.967 1.00 71.15 136 LEU A N 1
ATOM 907 C CA . LEU A 1 120 ? 128.782 78.831 130.649 1.00 72.63 136 LEU A CA 1
ATOM 908 C C . LEU A 1 120 ? 129.437 77.525 130.201 1.00 79.06 136 LEU A C 1
ATOM 909 O O . LEU A 1 120 ? 130.509 77.533 129.596 1.00 83.05 136 LEU A O 1
ATOM 914 N N . SER A 1 121 ? 128.790 76.405 130.510 1.00 76.28 137 SER A N 1
ATOM 915 C CA . SER A 1 121 ? 129.333 75.090 130.182 1.00 82.28 137 SER A CA 1
ATOM 916 C C . SER A 1 121 ? 129.295 74.835 128.678 1.00 88.63 137 SER A C 1
ATOM 917 O O . SER A 1 121 ? 129.105 73.701 128.234 1.00 85.12 137 SER A O 1
ATOM 920 N N . ILE A 1 208 ? 131.849 106.466 128.162 1.00 65.68 224 ILE A N 1
ATOM 921 C CA . ILE A 1 208 ? 132.684 105.321 127.813 1.00 73.36 224 ILE A CA 1
ATOM 922 C C . ILE A 1 208 ? 133.765 105.722 126.808 1.00 68.93 224 ILE A C 1
ATOM 923 O O . ILE A 1 208 ? 133.542 106.567 125.941 1.00 65.45 224 ILE A O 1
ATOM 928 N N . ILE A 1 209 ? 134.931 105.096 126.934 1.00 68.10 225 ILE A N 1
ATOM 929 C CA . ILE A 1 209 ? 136.128 105.511 126.209 1.00 66.42 225 ILE A CA 1
ATOM 930 C C . ILE A 1 209 ? 136.526 104.492 125.146 1.00 65.30 225 ILE A C 1
ATOM 931 O O . ILE A 1 209 ? 136.430 103.286 125.366 1.00 69.27 225 ILE A O 1
ATOM 936 N N . SER A 1 210 ? 136.975 104.986 123.996 1.00 64.17 226 SER A N 1
ATOM 937 C CA . SER A 1 210 ? 137.481 104.120 122.938 1.00 61.45 226 SER A CA 1
ATOM 938 C C . SER A 1 210 ? 138.826 103.537 123.358 1.00 61.71 226 SER A C 1
ATOM 939 O O . SER A 1 210 ? 139.638 104.224 123.978 1.00 66.20 226 SER A O 1
ATOM 942 N N . LYS A 1 211 ? 139.052 102.270 123.020 1.00 62.57 227 LYS A N 1
ATOM 943 C CA . LYS A 1 211 ? 140.230 101.543 123.486 1.00 60.26 227 LYS A CA 1
ATOM 944 C C . LYS A 1 211 ? 140.879 100.717 122.386 1.00 57.15 227 LYS A C 1
ATOM 945 O O . LYS A 1 211 ? 140.249 100.392 121.378 1.00 55.16 227 LYS A O 1
ATOM 951 N N . ARG A 1 212 ? 142.146 100.381 122.602 1.00 55.29 228 ARG A N 1
ATOM 952 C CA . ARG A 1 212 ? 142.849 99.411 121.775 1.00 55.45 228 ARG A CA 1
ATOM 953 C C . ARG A 1 212 ? 143.236 98.216 122.636 1.00 58.20 228 ARG A C 1
ATOM 954 O O . ARG A 1 212 ? 144.143 98.301 123.465 1.00 53.96 228 ARG A O 1
ATOM 962 N N . GLY A 1 213 ? 142.526 97.109 122.448 1.00 50.99 229 GLY A N 1
ATOM 963 C CA . GLY A 1 213 ? 142.812 95.889 123.177 1.00 48.34 229 GLY A CA 1
ATOM 964 C C . GLY A 1 213 ? 144.007 95.175 122.580 1.00 50.39 229 GLY A C 1
ATOM 965 O O . GLY A 1 213 ? 144.124 95.067 121.359 1.00 45.54 229 GLY A O 1
ATOM 966 N N . ILE A 1 214 ? 144.897 94.697 123.445 1.00 40.99 230 ILE A N 1
ATOM 967 C CA . ILE A 1 214 ? 146.090 93.983 123.008 1.00 44.29 230 ILE A CA 1
ATOM 968 C C . ILE A 1 214 ? 146.179 92.627 123.692 1.00 45.22 230 ILE A C 1
ATOM 969 O O . ILE A 1 214 ? 146.161 92.544 124.922 1.00 41.84 230 ILE A O 1
ATOM 974 N N . MET A 1 215 ? 146.267 91.569 122.891 1.00 41.41 231 MET A N 1
ATOM 975 C CA . MET A 1 215 ? 146.584 90.249 123.417 1.00 42.38 231 MET A CA 1
ATOM 976 C C . MET A 1 215 ? 148.066 89.982 123.211 1.00 40.42 231 MET A C 1
ATOM 977 O O . MET A 1 215 ? 148.527 89.864 122.078 1.00 42.23 231 MET A O 1
ATOM 982 N N . SER A 1 216 ? 148.804 89.900 124.314 1.00 40.86 232 SER A N 1
ATOM 983 C CA . SER A 1 216 ? 150.227 89.588 124.275 1.00 40.09 232 SER A CA 1
ATOM 984 C C . SER A 1 216 ? 150.438 88.120 124.615 1.00 40.06 232 SER A C 1
ATOM 985 O O . SER A 1 216 ? 150.129 87.681 125.721 1.00 39.82 232 SER A O 1
ATOM 988 N N . VAL A 1 217 ? 150.956 87.360 123.659 1.00 34.94 233 VAL A N 1
ATOM 989 C CA . VAL A 1 217 ? 151.197 85.940 123.867 1.00 36.05 233 VAL A CA 1
ATOM 990 C C . VAL A 1 217 ? 152.692 85.673 123.941 1.00 35.13 233 VAL A C 1
ATOM 991 O O . VAL A 1 217 ? 153.457 86.164 123.113 1.00 36.82 233 VAL A O 1
ATOM 995 N N . PHE A 1 218 ? 153.096 84.899 124.944 1.00 33.87 234 PHE A N 1
ATOM 996 C CA . PHE A 1 218 ? 154.479 84.459 125.079 1.00 38.91 234 PHE A CA 1
ATOM 997 C C . PHE A 1 218 ? 154.535 82.936 125.052 1.00 38.62 234 PHE A C 1
ATOM 998 O O . PHE A 1 218 ? 153.896 82.269 125.866 1.00 41.58 234 PHE A O 1
ATOM 1006 N N . VAL A 1 219 ? 155.301 82.394 124.110 1.00 36.87 235 VAL A N 1
ATOM 1007 C CA . VAL A 1 219 ? 155.364 80.952 123.900 1.00 39.88 235 VAL A CA 1
ATOM 1008 C C . VAL A 1 219 ? 156.737 80.403 124.272 1.00 43.66 235 VAL A C 1
ATOM 1009 O O . VAL A 1 219 ? 157.747 80.793 123.690 1.00 42.59 235 VAL A O 1
ATOM 1013 N N . ARG A 1 220 ? 156.764 79.496 125.244 1.00 41.66 236 ARG A N 1
ATOM 1014 C CA . ARG A 1 220 ? 158.002 78.840 125.644 1.00 40.88 236 ARG A CA 1
ATOM 1015 C C . ARG A 1 220 ? 158.459 77.832 124.595 1.00 42.89 236 ARG A C 1
ATOM 1016 O O . ARG A 1 220 ? 157.642 77.229 123.900 1.00 43.06 236 ARG A O 1
ATOM 1024 N N . SER A 1 221 ? 159.771 77.653 124.492 1.00 40.03 237 SER A N 1
ATOM 1025 C CA . SER A 1 221 ? 160.342 76.690 123.563 1.00 38.45 237 SER A CA 1
ATOM 1026 C C . SER A 1 221 ? 160.480 75.331 124.239 1.00 41.84 237 SER A C 1
ATOM 1027 O O . SER A 1 221 ? 160.384 75.225 125.463 1.00 41.78 237 SER A O 1
ATOM 1030 N N . ASN A 1 222 ? 160.701 74.297 123.434 1.00 39.19 238 ASN A N 1
ATOM 1031 C CA . ASN A 1 222 ? 160.977 72.961 123.951 1.00 42.13 238 ASN A CA 1
ATOM 1032 C C . ASN A 1 222 ? 161.976 72.256 123.037 1.00 45.58 238 ASN A C 1
ATOM 1033 O O . ASN A 1 222 ? 162.502 72.866 122.104 1.00 43.18 238 ASN A O 1
ATOM 1038 N N . ASN A 1 223 ? 162.246 70.982 123.313 1.00 45.64 239 ASN A N 1
ATOM 1039 C CA . ASN A 1 223 ? 163.338 70.273 122.649 1.00 52.89 239 ASN A CA 1
ATOM 1040 C C . ASN A 1 223 ? 162.893 69.142 121.720 1.00 53.49 239 ASN A C 1
ATOM 1041 O O . ASN A 1 223 ? 163.613 68.787 120.787 1.00 62.92 239 ASN A O 1
ATOM 1046 N N . ASN A 1 224 ? 161.715 68.581 121.970 1.00 51.57 240 ASN A N 1
ATOM 1047 C CA . ASN A 1 224 ? 161.268 67.393 121.248 1.00 54.77 240 ASN A CA 1
ATOM 1048 C C . ASN A 1 224 ? 160.595 67.709 119.918 1.00 50.10 240 ASN A C 1
ATOM 1049 O O . ASN A 1 224 ? 159.635 68.476 119.866 1.00 51.87 240 ASN A O 1
ATOM 1054 N N . VAL A 1 225 ? 161.099 67.106 118.844 1.00 48.99 241 VAL A N 1
ATOM 1055 C CA . VAL A 1 225 ? 160.465 67.230 117.536 1.00 52.42 241 VAL A CA 1
ATOM 1056 C C . VAL A 1 225 ? 159.100 66.554 117.541 1.00 49.71 241 VAL A C 1
ATOM 1057 O O . VAL A 1 225 ? 158.825 65.682 118.367 1.00 41.45 241 VAL A O 1
ATOM 1061 N N . ILE A 1 226 ? 158.250 66.964 116.608 1.00 43.85 242 ILE A N 1
ATOM 1062 C CA . ILE A 1 226 ? 156.921 66.386 116.471 1.00 40.99 242 ILE A CA 1
ATOM 1063 C C . ILE A 1 226 ? 157.017 64.979 115.891 1.00 40.22 242 ILE A C 1
ATOM 1064 O O . ILE A 1 226 ? 157.674 64.760 114.873 1.00 43.16 242 ILE A O 1
ATOM 1069 N N . LYS A 1 227 ? 156.363 64.025 116.543 1.00 35.38 243 LYS A N 1
ATOM 1070 C CA . LYS A 1 227 ? 156.296 62.664 116.028 1.00 39.23 243 LYS A CA 1
ATOM 1071 C C . LYS A 1 227 ? 155.344 62.630 114.837 1.00 41.00 243 LYS A C 1
ATOM 1072 O O . LYS A 1 227 ? 154.126 62.660 115.007 1.00 43.25 243 LYS A O 1
ATOM 1078 N N . GLY A 1 228 ? 155.896 62.584 113.630 1.00 39.63 244 GLY A N 1
ATOM 1079 C CA . GLY A 1 228 ? 155.071 62.634 112.440 1.00 35.74 244 GLY A CA 1
ATOM 1080 C C . GLY A 1 228 ? 155.822 62.913 111.154 1.00 39.67 244 GLY A C 1
ATOM 1081 O O . GLY A 1 228 ? 157.050 62.855 111.114 1.00 42.16 244 GLY A O 1
ATOM 1082 N N . CYS A 1 229 ? 155.066 63.226 110.104 1.00 34.87 245 CYS A N 1
ATOM 1083 C CA . CYS A 1 229 ? 155.619 63.431 108.769 1.00 38.06 245 CYS A CA 1
ATOM 1084 C C . CYS A 1 229 ? 155.438 64.864 108.290 1.00 38.14 245 CYS A C 1
ATOM 1085 O O . CYS A 1 229 ? 154.402 65.478 108.532 1.00 35.36 245 CYS A O 1
ATOM 1088 N N . ASP A 1 230 ? 156.447 65.385 107.599 1.00 38.14 246 ASP A N 1
ATOM 1089 C CA . ASP A 1 230 ? 156.338 66.673 106.925 1.00 33.88 246 ASP A CA 1
ATOM 1090 C C . ASP A 1 230 ? 156.528 66.437 105.437 1.00 37.83 246 ASP A C 1
ATOM 1091 O O . ASP A 1 230 ? 157.602 66.027 104.995 1.00 39.74 246 ASP A O 1
ATOM 1096 N N . PHE A 1 231 ? 155.473 66.684 104.670 1.00 36.05 247 PHE A N 1
ATOM 1097 C CA . PHE A 1 231 ? 155.480 66.408 103.239 1.00 39.77 247 PHE A CA 1
ATOM 1098 C C . PHE A 1 231 ? 155.823 67.645 102.419 1.00 39.29 247 PHE A C 1
ATOM 1099 O O . PHE A 1 231 ? 155.853 67.594 101.191 1.00 43.56 247 PHE A O 1
ATOM 1107 N N . GLY A 1 232 ? 156.078 68.758 103.099 1.00 45.44 248 GLY A N 1
ATOM 1108 C CA . GLY A 1 232 ? 156.485 69.977 102.427 1.00 46.15 248 GLY A CA 1
ATOM 1109 C C . GLY A 1 232 ? 157.971 69.949 102.126 1.00 54.15 248 GLY A C 1
ATOM 1110 O O . GLY A 1 232 ? 158.756 69.416 102.912 1.00 58.74 248 GLY A O 1
ATOM 1111 N N . ASN A 1 233 ? 158.361 70.515 100.987 1.00 59.57 249 ASN A N 1
ATOM 1112 C CA . ASN A 1 233 ? 159.768 70.553 100.604 1.00 70.60 249 ASN A CA 1
ATOM 1113 C C . ASN A 1 233 ? 160.499 71.686 101.316 1.00 71.74 249 ASN A C 1
ATOM 1114 O O . ASN A 1 233 ? 160.455 72.840 100.888 1.00 73.77 249 ASN A O 1
ATOM 1119 N N . ASN A 1 234 ? 161.166 71.341 102.411 1.00 64.47 250 ASN A N 1
ATOM 1120 C CA . ASN A 1 234 ? 161.931 72.305 103.186 1.00 69.17 250 ASN A CA 1
ATOM 1121 C C . ASN A 1 234 ? 162.917 71.577 104.087 1.00 68.00 250 ASN A C 1
ATOM 1122 O O . ASN A 1 234 ? 162.879 70.350 104.192 1.00 68.97 250 ASN A O 1
ATOM 1127 N N . ASN A 1 235 ? 163.795 72.335 104.734 1.00 70.29 251 ASN A N 1
ATOM 1128 C CA . ASN A 1 235 ? 164.781 71.761 105.641 1.00 80.70 251 ASN A CA 1
ATOM 1129 C C . ASN A 1 235 ? 164.443 72.045 107.103 1.00 73.68 251 ASN A C 1
ATOM 1130 O O . ASN A 1 235 ? 165.255 71.799 107.994 1.00 75.94 251 ASN A O 1
ATOM 1135 N N . LYS A 1 236 ? 163.243 72.567 107.348 1.00 72.25 252 LYS A N 1
ATOM 1136 C CA . LYS A 1 236 ? 162.734 72.668 108.710 1.00 65.38 252 LYS A CA 1
ATOM 1137 C C . LYS A 1 236 ? 162.472 71.262 109.232 1.00 62.90 252 LYS A C 1
ATOM 1138 O O . LYS A 1 236 ? 161.612 70.552 108.708 1.00 73.42 252 LYS A O 1
ATOM 1144 N N . ASN A 1 237 ? 163.219 70.859 110.254 1.00 56.96 253 ASN A N 1
ATOM 1145 C CA . ASN A 1 237 ? 163.076 69.524 110.823 1.00 54.77 253 ASN A CA 1
ATOM 1146 C C . ASN A 1 237 ? 162.260 69.560 112.107 1.00 53.07 253 ASN A C 1
ATOM 1147 O O . ASN A 1 237 ? 162.740 69.191 113.178 1.00 55.23 253 ASN A O 1
ATOM 1152 N N . TYR A 1 238 ? 161.017 70.015 111.982 1.00 50.18 254 TYR A N 1
ATOM 1153 C CA . TYR A 1 238 ? 160.088 70.056 113.104 1.00 42.36 254 TYR A CA 1
ATOM 1154 C C . TYR A 1 238 ? 159.437 68.696 113.323 1.00 42.06 254 TYR A C 1
ATOM 1155 O O . TYR A 1 238 ? 158.999 68.384 114.430 1.00 43.21 254 TYR A O 1
ATOM 1164 N N . PHE A 1 239 ? 159.376 67.896 112.260 1.00 40.81 255 PHE A N 1
ATOM 1165 C CA . PHE A 1 239 ? 158.797 66.558 112.327 1.00 38.88 255 PHE A CA 1
ATOM 1166 C C . PHE A 1 239 ? 159.887 65.497 112.224 1.00 40.69 255 PHE A C 1
ATOM 1167 O O . PHE A 1 239 ? 160.944 65.736 111.642 1.00 47.26 255 PHE A O 1
ATOM 1175 N N . SER A 1 240 ? 159.624 64.327 112.795 1.00 36.90 256 SER A N 1
ATOM 1176 C CA . SER A 1 240 ? 160.615 63.258 112.840 1.00 41.76 256 SER A CA 1
ATOM 1177 C C . SER A 1 240 ? 160.861 62.639 111.467 1.00 42.86 256 SER A C 1
ATOM 1178 O O . SER A 1 240 ? 161.920 62.058 111.229 1.00 43.75 256 SER A O 1
ATOM 1181 N N . HIS A 1 241 ? 159.884 62.768 110.571 1.00 44.81 257 HIS A N 1
ATOM 1182 C CA . HIS A 1 241 ? 159.986 62.214 109.221 1.00 43.48 257 HIS A CA 1
ATOM 1183 C C . HIS A 1 241 ? 159.750 63.270 108.140 1.00 42.91 257 HIS A C 1
ATOM 1184 O O . HIS A 1 241 ? 158.674 63.323 107.548 1.00 42.40 257 HIS A O 1
ATOM 1191 N N . PRO A 1 242 ? 160.759 64.114 107.875 1.00 46.85 258 PRO A N 1
ATOM 1192 C CA . PRO A 1 242 ? 160.655 65.046 106.748 1.00 45.96 258 PRO A CA 1
ATOM 1193 C C . PRO A 1 242 ? 160.999 64.348 105.435 1.00 48.63 258 PRO A C 1
ATOM 1194 O O . PRO A 1 242 ? 161.815 63.427 105.446 1.00 50.75 258 PRO A O 1
ATOM 1198 N N . ILE A 1 243 ? 160.392 64.768 104.329 1.00 46.56 259 ILE A N 1
ATOM 1199 C CA . ILE A 1 243 ? 160.688 64.161 103.034 1.00 50.27 259 ILE A CA 1
ATOM 1200 C C . ILE A 1 243 ? 162.101 64.516 102.581 1.00 51.28 259 ILE A C 1
ATOM 1201 O O . ILE A 1 243 ? 162.676 63.838 101.731 1.00 50.76 259 ILE A O 1
ATOM 1206 N N . SER A 1 244 ? 162.656 65.579 103.157 1.00 54.29 260 SER A N 1
ATOM 1207 C CA . SER A 1 244 ? 164.013 66.006 102.838 1.00 62.39 260 SER A CA 1
ATOM 1208 C C . SER A 1 244 ? 165.021 64.956 103.292 1.00 56.45 260 SER A C 1
ATOM 1209 O O . SER A 1 244 ? 165.946 64.607 102.558 1.00 57.63 260 SER A O 1
ATOM 1212 N N . VAL A 1 245 ? 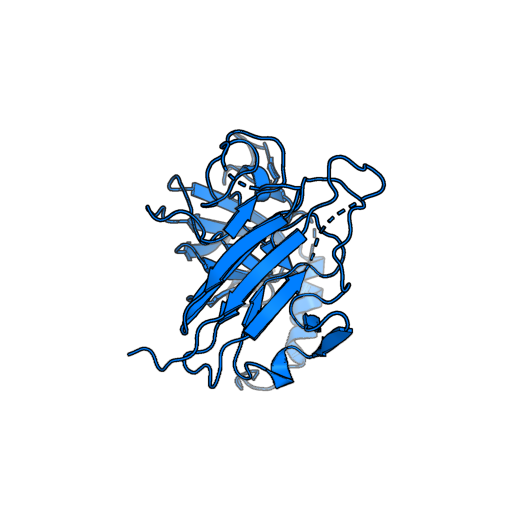164.829 64.454 104.508 1.00 53.39 261 VAL A N 1
ATOM 1213 C CA . VAL A 1 245 ? 165.703 63.432 105.074 1.00 53.51 261 VAL A CA 1
ATOM 1214 C C . VAL A 1 245 ? 165.442 62.084 104.406 1.00 59.19 261 VAL A C 1
ATOM 1215 O O . VAL A 1 245 ? 164.347 61.530 104.511 1.00 57.18 261 VAL A O 1
ATOM 1219 N N . ALA A 1 246 ? 166.458 61.561 103.727 1.00 60.00 262 ALA A N 1
ATOM 1220 C CA . ALA A 1 246 ? 166.325 60.315 102.980 1.00 59.42 262 ALA A CA 1
ATOM 1221 C C . ALA A 1 246 ? 166.057 59.137 103.909 1.00 53.27 262 ALA A C 1
ATOM 1222 O O . ALA A 1 246 ? 166.620 59.052 105.000 1.00 52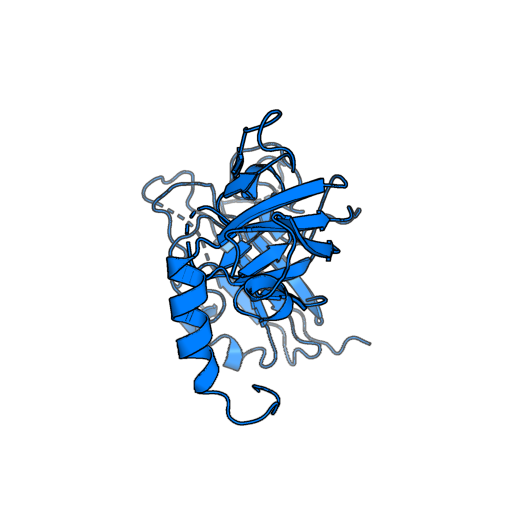.20 262 ALA A O 1
ATOM 1224 N N . GLY A 1 247 ? 165.188 58.233 103.466 1.00 59.09 263 GLY A N 1
ATOM 1225 C CA . GLY A 1 247 ? 164.863 57.038 104.223 1.00 55.85 263 GLY A CA 1
ATOM 1226 C C . GLY A 1 247 ? 163.659 57.212 105.128 1.00 56.43 263 GLY A C 1
ATOM 1227 O O . GLY A 1 247 ? 163.148 56.239 105.686 1.00 59.65 263 GLY A O 1
ATOM 1239 N N . VAL A 1 249 ? 160.662 58.835 104.173 1.00 51.61 265 VAL A N 1
ATOM 1240 C CA . VAL A 1 249 ? 159.452 58.625 103.384 1.00 49.80 265 VAL A CA 1
ATOM 1241 C C . VAL A 1 249 ? 159.800 57.881 102.103 1.00 54.85 265 VAL A C 1
ATOM 1242 O O . VAL A 1 249 ? 160.450 58.425 101.209 1.00 54.31 265 VAL A O 1
ATOM 1246 N N . ASN A 1 250 ? 159.358 56.631 102.027 1.00 53.02 266 ASN A N 1
ATOM 1247 C CA . ASN A 1 250 ? 159.645 55.774 100.886 1.00 57.11 266 ASN A CA 1
ATOM 1248 C C . ASN A 1 250 ? 158.385 55.481 100.080 1.00 54.24 266 ASN A C 1
ATOM 1249 O O . ASN A 1 250 ? 157.343 55.152 100.646 1.00 53.74 266 ASN A O 1
ATOM 1254 N N . ASN A 1 251 ? 158.489 55.608 98.760 1.00 53.90 267 ASN A N 1
ATOM 1255 C CA . ASN A 1 251 ? 157.355 55.394 97.867 1.00 53.91 267 ASN A CA 1
ATOM 1256 C C . ASN A 1 251 ? 156.169 56.273 98.251 1.00 55.47 267 ASN A C 1
ATOM 1257 O O . ASN A 1 251 ? 155.012 55.875 98.112 1.00 50.69 267 ASN A O 1
ATOM 1262 N N . LYS A 1 252 ? 156.478 57.465 98.750 1.00 52.41 268 LYS A N 1
ATOM 1263 C CA . LYS A 1 252 ? 155.467 58.466 99.066 1.00 46.66 268 LYS A CA 1
ATOM 1264 C C . LYS A 1 252 ? 154.510 57.974 100.150 1.00 42.19 268 LYS A C 1
ATOM 1265 O O . LYS A 1 252 ? 153.369 58.429 100.243 1.00 42.24 268 LYS A O 1
ATOM 1271 N N . VAL A 1 253 ? 154.999 57.048 100.970 1.00 40.59 269 VAL A N 1
ATOM 1272 C CA . VAL A 1 253 ? 154.259 56.546 102.121 1.00 41.25 269 VAL A CA 1
ATOM 1273 C C . VAL A 1 253 ? 155.114 56.695 103.371 1.00 49.03 269 VAL A C 1
ATOM 1274 O O . VAL A 1 253 ? 156.166 56.066 103.489 1.00 52.92 269 VAL A O 1
ATOM 1278 N N . CYS A 1 254 ? 154.660 57.531 104.300 1.00 41.38 270 CYS A N 1
ATOM 1279 C CA . CYS A 1 254 ? 155.354 57.715 105.565 1.00 34.56 270 CYS A CA 1
ATOM 1280 C C . CYS A 1 254 ? 154.715 56.852 106.641 1.00 40.34 270 CYS A C 1
ATOM 1281 O O . CYS A 1 254 ? 153.542 57.024 106.970 1.00 40.46 270 CYS A O 1
ATOM 1284 N N . LYS A 1 255 ? 155.498 55.925 107.183 1.00 41.14 271 LYS A N 1
ATOM 1285 C CA . LYS A 1 255 ? 155.007 54.989 108.186 1.00 38.32 271 LYS A CA 1
ATOM 1286 C C . LYS A 1 255 ? 155.426 55.410 109.593 1.00 46.76 271 LYS A C 1
ATOM 1287 O O . LYS A 1 255 ? 156.599 55.318 109.961 1.00 46.67 271 LYS A O 1
ATOM 1293 N N . ILE A 1 256 ? 154.449 55.876 110.366 1.00 42.41 272 ILE A N 1
ATOM 1294 C CA . ILE A 1 256 ? 154.657 56.291 111.749 1.00 39.92 272 ILE A CA 1
ATOM 1295 C C . ILE A 1 256 ? 154.072 55.246 112.688 1.00 41.87 272 ILE A C 1
ATOM 1296 O O . ILE A 1 256 ? 153.083 54.594 112.356 1.00 46.57 272 ILE A O 1
ATOM 1301 N N . GLN A 1 257 ? 154.685 55.089 113.856 1.00 47.11 273 GLN A N 1
ATOM 1302 C CA . GLN A 1 257 ? 154.149 54.216 114.894 1.00 48.56 273 GLN A CA 1
ATOM 1303 C C . GLN A 1 257 ? 153.739 55.038 116.110 1.00 44.78 273 GLN A C 1
ATOM 1304 O O . GLN A 1 257 ? 154.524 55.836 116.620 1.00 46.73 273 GLN A O 1
ATOM 1310 N N . GLY A 1 258 ? 152.505 54.835 116.563 1.00 45.33 274 GLY A N 1
ATOM 1311 C CA . GLY A 1 258 ? 151.974 55.547 117.713 1.00 46.29 274 GLY A CA 1
ATOM 1312 C C . GLY A 1 258 ? 151.591 54.618 118.850 1.00 45.91 274 GLY A C 1
ATOM 1313 O O . GLY A 1 258 ? 150.986 53.569 118.629 1.00 50.65 274 GLY A O 1
ATOM 1314 N N . LYS A 1 259 ? 151.945 55.013 120.069 1.00 48.09 275 LYS A N 1
ATOM 1315 C CA . LYS A 1 259 ? 151.604 54.251 121.265 1.00 46.50 275 LYS A CA 1
ATOM 1316 C C . LYS A 1 259 ? 150.501 54.979 122.030 1.00 47.25 275 LYS A C 1
ATOM 1317 O O . LYS A 1 259 ? 150.248 56.157 121.779 1.00 42.46 275 LYS A O 1
ATOM 1323 N N . PRO A 1 260 ? 149.833 54.280 122.961 1.00 46.98 276 PRO A N 1
ATOM 1324 C CA . PRO A 1 260 ? 148.742 54.897 123.723 1.00 44.40 276 PRO A CA 1
ATOM 1325 C C . PRO A 1 260 ? 149.176 56.154 124.470 1.00 43.62 276 PRO A C 1
ATOM 1326 O O . PRO A 1 260 ? 150.173 56.128 125.191 1.00 47.61 276 PRO A O 1
ATOM 1330 N N . GLY A 1 261 ? 148.432 57.240 124.287 1.00 44.11 277 GLY A N 1
ATOM 1331 C CA . GLY A 1 261 ? 148.712 58.490 124.972 1.00 45.42 277 GLY A CA 1
ATOM 1332 C C . GLY A 1 261 ? 149.573 59.456 124.176 1.00 37.57 277 GLY A C 1
ATOM 1333 O O . GLY A 1 261 ? 149.655 60.635 124.517 1.00 43.23 277 GLY A O 1
ATOM 1334 N N . GLU A 1 262 ? 150.213 58.964 123.118 1.00 35.73 278 GLU A N 1
ATOM 1335 C CA . GLU A 1 262 ? 151.114 59.788 122.315 1.00 40.46 278 GLU A CA 1
ATOM 1336 C C . GLU A 1 262 ? 150.371 60.716 121.357 1.00 43.30 278 GLU A C 1
ATOM 1337 O O . GLU A 1 262 ? 149.260 60.420 120.917 1.00 40.10 278 GLU A O 1
ATOM 1343 N N . LEU A 1 263 ? 151.006 61.842 121.042 1.00 42.81 279 LEU A N 1
ATOM 1344 C CA . LEU A 1 263 ? 150.519 62.751 120.016 1.00 37.04 279 LEU A CA 1
ATOM 1345 C C . LEU A 1 263 ? 151.302 62.512 118.734 1.00 37.01 279 LEU A C 1
ATOM 1346 O O . LEU A 1 263 ? 152.533 62.469 118.752 1.00 41.03 279 LEU A O 1
ATOM 1351 N N . VAL A 1 264 ? 150.587 62.341 117.629 1.00 39.71 280 VAL A N 1
ATOM 1352 C CA . VAL A 1 264 ? 151.220 62.200 116.323 1.00 38.30 280 VAL A CA 1
ATOM 1353 C C . VAL A 1 264 ? 150.507 63.089 115.317 1.00 32.92 280 VAL A C 1
ATOM 1354 O O . VAL A 1 264 ? 149.415 63.588 115.584 1.00 31.68 280 VAL A O 1
ATOM 1358 N N . GLY A 1 265 ? 151.125 63.296 114.161 1.00 33.56 281 GLY A N 1
ATOM 1359 C CA . GLY A 1 265 ? 150.511 64.120 113.141 1.00 32.53 281 GLY A CA 1
ATOM 1360 C C . GLY A 1 265 ? 151.280 64.178 111.840 1.00 33.64 281 GLY A C 1
ATOM 1361 O O . GLY A 1 265 ? 152.269 63.474 111.658 1.00 33.75 281 GLY A O 1
ATOM 1362 N N . PHE A 1 266 ? 150.806 65.017 110.926 1.00 31.87 282 PHE A N 1
ATOM 1363 C CA . PHE A 1 266 ? 151.488 65.232 109.659 1.00 29.39 282 PHE A CA 1
ATOM 1364 C C . PHE A 1 266 ? 151.139 66.599 109.090 1.00 29.25 282 PHE A C 1
ATOM 1365 O O . PHE A 1 266 ? 150.132 67.198 109.470 1.00 29.21 282 PHE A O 1
ATOM 1373 N N . LYS A 1 267 ? 151.976 67.083 108.178 1.00 33.53 283 LYS A N 1
ATOM 1374 C CA . LYS A 1 267 ? 151.765 68.375 107.539 1.00 33.42 283 LYS A CA 1
ATOM 1375 C C . LYS A 1 267 ? 151.952 68.244 106.037 1.00 31.63 283 LYS A C 1
ATOM 1376 O O . LYS A 1 267 ? 153.035 67.903 105.564 1.00 32.72 283 LYS A O 1
ATOM 1382 N N . CYS A 1 268 ? 150.887 68.514 105.293 1.00 31.06 284 CYS A N 1
ATOM 1383 C CA . CYS A 1 268 ? 150.940 68.456 103.841 1.00 34.74 284 CYS A CA 1
ATOM 1384 C C . CYS A 1 268 ? 151.791 69.600 103.312 1.00 35.23 284 CYS A C 1
ATOM 1385 O O . CYS A 1 268 ? 152.014 70.589 104.010 1.00 37.98 284 CYS A O 1
ATOM 1388 N N . ALA A 1 269 ? 152.277 69.457 102.085 1.00 39.52 285 ALA A N 1
ATOM 1389 C CA . ALA A 1 269 ? 152.991 70.540 101.425 1.00 39.38 285 ALA A CA 1
ATOM 1390 C C . ALA A 1 269 ? 152.052 71.729 101.308 1.00 39.62 285 ALA A C 1
ATOM 1391 O O . ALA A 1 269 ? 150.881 71.567 100.964 1.00 43.54 285 ALA A O 1
ATOM 1393 N N . PHE A 1 270 ? 152.555 72.920 101.611 1.00 46.13 286 PHE A N 1
ATOM 1394 C CA . PHE A 1 270 ? 151.697 74.095 101.662 1.00 42.94 286 PHE A CA 1
ATOM 1395 C C . PHE A 1 270 ? 151.216 74.515 100.279 1.00 40.25 286 PHE A C 1
ATOM 1396 O O . PHE A 1 270 ? 151.985 74.565 99.321 1.00 44.81 286 PHE A O 1
ATOM 1404 N N . GLU A 1 271 ? 149.921 74.801 100.200 1.00 47.56 287 GLU A N 1
ATOM 1405 C CA . GLU A 1 271 ? 149.295 75.358 99.008 1.00 50.74 287 GLU A CA 1
ATOM 1406 C C . GLU A 1 271 ? 147.913 75.848 99.423 1.00 49.23 287 GLU A C 1
ATOM 1407 O O . GLU A 1 271 ? 147.439 75.509 100.507 1.00 55.69 287 GLU A O 1
ATOM 1413 N N . GLU A 1 272 ? 147.265 76.637 98.572 1.00 51.25 288 GLU A N 1
ATOM 1414 C CA . GLU A 1 272 ? 146.035 77.318 98.967 1.00 68.86 288 GLU A CA 1
ATOM 1415 C C . GLU A 1 272 ? 144.763 76.549 98.627 1.00 66.79 288 GLU A C 1
ATOM 1416 O O . GLU A 1 272 ? 143.661 77.012 98.923 1.00 73.83 288 GLU A O 1
ATOM 1422 N N . ASN A 1 273 ? 144.903 75.379 98.014 1.00 56.84 289 ASN A N 1
ATOM 1423 C CA . ASN A 1 273 ? 143.733 74.572 97.692 1.00 67.00 289 ASN A CA 1
ATOM 1424 C C . ASN A 1 273 ? 144.028 73.076 97.718 1.00 53.79 289 ASN A C 1
ATOM 1425 O O . ASN A 1 273 ? 143.483 72.304 96.927 1.00 56.29 289 ASN A O 1
ATOM 1430 N N . GLY A 1 274 ? 144.892 72.673 98.642 1.00 44.78 290 GLY A N 1
ATOM 1431 C CA . GLY A 1 274 ? 145.133 71.267 98.896 1.00 44.97 290 GLY A CA 1
ATOM 1432 C C . GLY A 1 274 ? 144.037 70.700 99.777 1.00 39.08 290 GLY A C 1
ATOM 1433 O O . GLY A 1 274 ? 143.358 71.443 100.488 1.00 41.47 290 GLY A O 1
ATOM 1434 N N . LYS A 1 275 ? 143.859 69.384 99.729 1.00 40.39 291 LYS A N 1
ATOM 1435 C CA . LYS A 1 275 ? 142.844 68.718 100.539 1.00 37.65 291 LYS A CA 1
ATOM 1436 C C . LYS A 1 275 ? 143.387 67.423 101.121 1.00 38.62 291 LYS A C 1
ATOM 1437 O O . LYS A 1 275 ? 144.357 66.856 100.612 1.00 36.21 291 LYS A O 1
ATOM 1443 N N . VAL A 1 276 ? 142.762 66.972 102.204 1.00 34.71 292 VAL A N 1
ATOM 1444 C CA . VAL A 1 276 ? 143.134 65.723 102.855 1.00 34.02 292 VAL A CA 1
ATOM 1445 C C . VAL A 1 276 ? 142.083 64.660 102.535 1.00 34.23 292 VAL A C 1
ATOM 1446 O O . VAL A 1 276 ? 140.934 64.989 102.236 1.00 31.45 292 VAL A O 1
ATOM 1450 N N . GLU A 1 277 ? 142.486 63.394 102.585 1.00 34.76 293 GLU A N 1
ATOM 1451 C CA . GLU A 1 277 ? 141.579 62.283 102.327 1.00 29.84 293 GLU A CA 1
ATOM 1452 C C . GLU A 1 277 ? 141.717 61.207 103.406 1.00 36.73 293 GLU A C 1
ATOM 1453 O O . GLU A 1 277 ? 142.828 60.751 103.682 1.00 36.76 293 GLU A O 1
ATOM 1459 N N . PRO A 1 278 ? 140.593 60.795 104.023 1.00 35.40 294 PRO A N 1
ATOM 1460 C CA . PRO A 1 278 ? 139.238 61.323 103.826 1.00 34.52 294 PRO A CA 1
ATOM 1461 C C . PRO A 1 278 ? 139.114 62.766 104.322 1.00 34.59 294 PRO A C 1
ATOM 1462 O O . PRO A 1 278 ? 139.871 63.160 105.209 1.00 39.20 294 PRO A O 1
ATOM 1466 N N . PRO A 1 279 ? 138.183 63.544 103.745 1.00 32.48 295 PRO A N 1
ATOM 1467 C CA . PRO A 1 279 ? 138.032 64.980 104.017 1.00 33.79 295 PRO A CA 1
ATOM 1468 C C . PRO A 1 279 ? 138.008 65.348 105.497 1.00 36.28 295 PRO A C 1
ATOM 1469 O O . PRO A 1 279 ? 138.486 66.423 105.866 1.00 43.67 295 PRO A O 1
ATOM 1473 N N . ASN A 1 280 ? 137.462 64.467 106.327 1.00 37.14 296 ASN A N 1
ATOM 1474 C CA . ASN A 1 280 ? 137.236 64.779 107.733 1.00 38.86 296 ASN A CA 1
ATOM 1475 C C . ASN A 1 280 ? 138.254 64.122 108.666 1.00 37.44 296 ASN A C 1
ATOM 1476 O O . ASN A 1 280 ? 137.973 63.901 109.844 1.00 40.73 296 ASN A O 1
ATOM 1481 N N . CYS A 1 281 ? 139.433 63.813 108.135 1.00 35.53 297 CYS A N 1
ATOM 1482 C CA . CYS A 1 281 ? 140.531 63.293 108.945 1.00 38.74 297 CYS A CA 1
ATOM 1483 C C . CYS A 1 281 ? 140.823 64.277 110.083 1.00 37.07 297 CYS A C 1
ATOM 1484 O O . CYS A 1 281 ? 140.855 65.482 109.833 1.00 37.49 297 CYS A O 1
ATOM 1487 N N . PHE A 1 282 ? 141.026 63.812 111.321 1.00 31.94 298 PHE A N 1
ATOM 1488 C CA . PHE A 1 282 ? 141.117 62.397 111.697 1.00 36.37 298 PHE A CA 1
ATOM 1489 C C . PHE A 1 282 ? 139.788 61.729 112.075 1.00 38.32 298 PHE A C 1
ATOM 1490 O O . PHE A 1 282 ? 139.760 60.524 112.329 1.00 41.46 298 PHE A O 1
ATOM 1498 N N . ASP A 1 283 ? 138.701 62.495 112.142 1.00 40.66 299 ASP A N 1
ATOM 1499 C CA . ASP A 1 283 ? 137.418 61.949 112.595 1.00 39.24 299 ASP A CA 1
ATOM 1500 C C . ASP A 1 283 ? 136.986 60.765 111.733 1.00 34.59 299 ASP A C 1
ATOM 1501 O O . ASP A 1 283 ? 136.360 59.825 112.22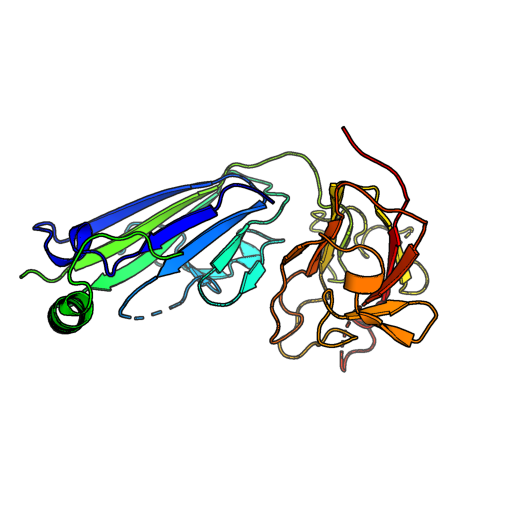2 1.00 34.85 299 ASP A O 1
ATOM 1506 N N . GLN A 1 284 ? 137.319 60.825 110.448 1.00 36.10 300 GLN A N 1
ATOM 1507 C CA . GLN A 1 284 ? 137.223 59.668 109.567 1.00 36.83 300 GLN A CA 1
ATOM 1508 C C . GLN A 1 284 ? 138.619 59.342 109.054 1.00 38.21 300 GLN A C 1
ATOM 1509 O O . GLN A 1 284 ? 139.412 60.243 108.798 1.00 40.78 300 GLN A O 1
ATOM 1515 N N . VAL A 1 285 ? 138.925 58.055 108.931 1.00 38.34 301 VAL A N 1
ATOM 1516 C CA . VAL A 1 285 ? 140.219 57.621 108.422 1.00 35.55 301 VAL A CA 1
ATOM 1517 C C . VAL A 1 285 ? 140.054 56.424 107.502 1.00 38.23 301 VAL A C 1
ATOM 1518 O O . VAL A 1 285 ? 138.978 55.831 107.428 1.00 37.71 301 VAL A O 1
ATOM 1522 N N . LEU A 1 286 ? 141.127 56.076 106.802 1.00 39.70 302 LEU A N 1
ATOM 1523 C CA . LEU A 1 286 ? 141.156 54.859 106.009 1.00 35.48 302 LEU A CA 1
ATOM 1524 C C . LEU A 1 286 ? 141.643 53.710 106.871 1.00 39.60 302 LEU A C 1
ATOM 1525 O O . LEU A 1 286 ? 142.746 53.750 107.411 1.00 40.33 302 LEU A O 1
ATOM 1530 N N . HIS A 1 287 ? 140.800 52.695 107.011 1.00 45.90 303 HIS A N 1
ATOM 1531 C CA . HIS A 1 287 ? 141.163 51.485 107.728 1.00 43.17 303 HIS A CA 1
ATOM 1532 C C . HIS A 1 287 ? 140.728 50.288 106.902 1.00 47.33 303 HIS A C 1
ATOM 1533 O O . HIS A 1 287 ? 139.556 50.169 106.538 1.00 45.46 303 HIS A O 1
ATOM 1540 N N . LYS A 1 288 ? 141.682 49.413 106.600 1.00 48.84 304 LYS A N 1
ATOM 1541 C CA . LYS A 1 288 ? 141.433 48.259 105.748 1.00 48.93 304 LYS A CA 1
ATOM 1542 C C . LYS A 1 288 ? 140.777 48.706 104.445 1.00 54.43 304 LYS A C 1
ATOM 1543 O O . LYS A 1 288 ? 139.794 48.121 103.991 1.00 51.44 304 LYS A O 1
ATOM 1549 N N . ASN A 1 289 ? 141.334 49.772 103.875 1.00 56.03 305 ASN A N 1
ATOM 1550 C CA . ASN A 1 289 ? 140.948 50.287 102.562 1.00 60.45 305 ASN A CA 1
ATOM 1551 C C . ASN A 1 289 ? 139.539 50.871 102.479 1.00 54.86 305 ASN A C 1
ATOM 1552 O O . ASN A 1 289 ? 139.067 51.179 101.385 1.00 55.64 305 ASN A O 1
ATOM 1557 N N . LYS A 1 290 ? 138.876 51.035 103.623 1.00 54.30 306 LYS A N 1
ATOM 1558 C CA . LYS A 1 290 ? 137.575 51.702 103.659 1.00 48.50 306 LYS A CA 1
ATOM 1559 C C . LYS A 1 290 ? 137.558 52.861 104.654 1.00 43.43 306 LYS A C 1
ATOM 1560 O O . LYS A 1 290 ? 138.231 52.826 105.686 1.00 44.74 306 LYS A O 1
ATOM 1566 N N . VAL A 1 291 ? 136.783 53.891 104.326 1.00 38.31 307 VAL A N 1
ATOM 1567 C CA . VAL A 1 291 ? 136.591 55.027 105.219 1.00 40.83 307 VAL A CA 1
ATOM 1568 C C . VAL A 1 291 ? 135.935 54.542 106.507 1.00 41.08 307 VAL A C 1
ATOM 1569 O O . VAL A 1 291 ? 134.952 53.802 106.471 1.00 41.27 307 VAL A O 1
ATOM 1573 N N . THR A 1 292 ? 136.485 54.969 107.640 1.00 41.26 308 THR A N 1
ATOM 1574 C CA . THR A 1 292 ? 136.093 54.436 108.939 1.00 36.10 308 THR A CA 1
ATOM 1575 C C . THR A 1 292 ? 136.063 55.516 110.013 1.00 35.33 308 THR A C 1
ATOM 1576 O O . THR A 1 292 ? 137.006 56.295 110.147 1.00 34.95 308 THR A O 1
ATOM 1580 N N . ASP A 1 293 ? 134.979 55.553 110.783 1.00 35.83 309 ASP A N 1
ATOM 1581 C CA . ASP A 1 293 ? 134.895 56.447 111.930 1.00 38.78 309 ASP A CA 1
ATOM 1582 C C . ASP A 1 293 ? 135.930 56.026 112.963 1.00 37.21 309 ASP A C 1
ATOM 1583 O O . ASP A 1 293 ? 135.886 54.908 113.475 1.00 37.64 309 ASP A O 1
ATOM 1588 N N . LEU A 1 294 ? 136.862 56.923 113.265 1.00 36.78 310 LEU A N 1
ATOM 1589 C CA . LEU A 1 294 ? 137.976 56.590 114.143 1.00 33.71 310 LEU A CA 1
ATOM 1590 C C . LEU A 1 294 ? 137.500 56.265 115.556 1.00 38.90 310 LEU A C 1
ATOM 1591 O O . LEU A 1 294 ? 138.190 55.574 116.305 1.00 41.94 310 LEU A O 1
ATOM 1596 N N . LYS A 1 295 ? 136.319 56.757 115.916 1.00 37.74 311 LYS A N 1
ATOM 1597 C CA . LYS A 1 295 ? 135.770 56.510 117.243 1.00 41.58 311 LYS A CA 1
ATOM 1598 C C . LYS A 1 295 ? 135.489 55.023 117.464 1.00 37.86 311 LYS A C 1
ATOM 1599 O O . LYS A 1 295 ? 135.480 54.551 118.599 1.00 40.63 311 LYS A O 1
ATOM 1605 N N . THR A 1 296 ? 135.265 54.290 116.377 1.00 38.43 312 THR A N 1
ATOM 1606 C CA . THR A 1 296 ? 134.963 52.862 116.461 1.00 37.80 312 THR A CA 1
ATOM 1607 C C . THR A 1 296 ? 136.217 52.017 116.680 1.00 43.53 312 THR A C 1
ATOM 1608 O O . THR A 1 296 ? 136.122 50.813 116.916 1.00 42.12 312 THR A O 1
ATOM 1612 N N . LEU A 1 297 ? 137.386 52.651 116.595 1.00 42.91 313 LEU A N 1
ATOM 1613 C CA . LEU A 1 297 ? 138.661 51.957 116.769 1.00 42.93 313 LEU A CA 1
ATOM 1614 C C . LEU A 1 297 ? 139.322 52.344 118.086 1.00 38.74 313 LEU A C 1
ATOM 1615 O O . LEU A 1 297 ? 139.691 51.483 118.885 1.00 41.02 313 LEU A O 1
ATOM 1620 N N . ILE A 1 298 ? 139.472 53.647 118.298 1.00 40.83 314 ILE A N 1
ATOM 1621 C CA . ILE A 1 298 ? 140.137 54.169 119.484 1.00 40.39 314 ILE A CA 1
ATOM 1622 C C . ILE A 1 298 ? 139.324 55.302 120.104 1.00 36.94 314 ILE A C 1
ATOM 1623 O O . ILE A 1 298 ? 139.730 56.464 120.061 1.00 38.30 314 ILE A O 1
ATOM 1628 N N . PRO A 1 299 ? 138.164 54.965 120.687 1.00 40.25 315 PRO A N 1
ATOM 1629 C CA . PRO A 1 299 ? 137.342 55.985 121.346 1.00 39.77 315 PRO A CA 1
ATOM 1630 C C . PRO A 1 299 ? 138.119 56.695 122.447 1.00 41.77 315 PRO A C 1
ATOM 1631 O O . PRO A 1 299 ? 138.987 56.084 123.072 1.00 39.58 315 PRO A O 1
ATOM 1635 N N . GLY A 1 300 ? 137.816 57.970 122.667 1.00 38.50 316 GLY A N 1
ATOM 1636 C CA . GLY A 1 300 ? 138.535 58.771 123.640 1.00 37.98 316 GLY A CA 1
ATOM 1637 C C . GLY A 1 300 ? 139.642 59.586 122.997 1.00 42.51 316 GLY A C 1
ATOM 1638 O O . GLY A 1 300 ? 140.270 60.420 123.652 1.00 44.55 316 GLY A O 1
ATOM 1639 N N . TYR A 1 301 ? 139.881 59.353 121.709 1.00 38.67 317 TYR A N 1
ATOM 1640 C CA . TYR A 1 301 ? 140.913 60.081 120.980 1.00 37.03 317 TYR A CA 1
ATOM 1641 C C . TYR A 1 301 ? 140.567 61.563 120.904 1.00 38.28 317 TYR A C 1
ATOM 1642 O O . TYR A 1 301 ? 139.442 61.966 121.199 1.00 40.16 317 TYR A O 1
ATOM 1651 N N . ALA A 1 302 ? 141.545 62.365 120.498 1.00 40.51 318 ALA A N 1
ATOM 1652 C CA . ALA A 1 302 ? 141.349 63.793 120.288 1.00 41.78 318 ALA A CA 1
ATOM 1653 C C . ALA A 1 302 ? 142.143 64.225 119.062 1.00 38.43 318 ALA A C 1
ATOM 1654 O O . ALA A 1 302 ? 143.121 63.575 118.694 1.00 40.16 318 ALA A O 1
ATOM 1656 N N . SER A 1 303 ? 141.720 65.313 118.427 1.00 36.69 319 SER A N 1
ATOM 1657 C CA . SER A 1 303 ? 142.370 65.777 117.207 1.00 37.91 319 SER A CA 1
ATOM 1658 C C . SER A 1 303 ? 142.437 67.299 117.133 1.00 41.01 319 SER A C 1
ATOM 1659 O O . SER A 1 303 ? 141.629 68.000 117.741 1.00 43.15 319 SER A O 1
ATOM 1662 N N . TYR A 1 304 ? 143.419 67.796 116.386 1.00 37.43 320 TYR A N 1
ATOM 1663 C CA . TYR A 1 304 ? 143.549 69.221 116.106 1.00 37.89 320 TYR A CA 1
ATOM 1664 C C . TYR A 1 304 ? 143.729 69.416 114.606 1.00 31.36 320 TYR A C 1
ATOM 1665 O O . TYR A 1 304 ? 144.779 69.086 114.054 1.00 31.11 320 TYR A O 1
ATOM 1674 N N . THR A 1 305 ? 142.697 69.937 113.948 1.00 27.94 321 THR A N 1
ATOM 1675 C CA . THR A 1 305 ? 142.707 70.084 112.497 1.00 27.30 321 THR A CA 1
ATOM 1676 C C . THR A 1 305 ? 141.974 71.335 112.034 1.00 26.41 321 THR A C 1
ATOM 1677 O O . THR A 1 305 ? 141.080 71.832 112.716 1.00 32.27 321 THR A O 1
ATOM 1681 N N . ASN A 1 306 ? 142.364 71.831 110.863 1.00 32.85 322 ASN A N 1
ATOM 1682 C CA . ASN A 1 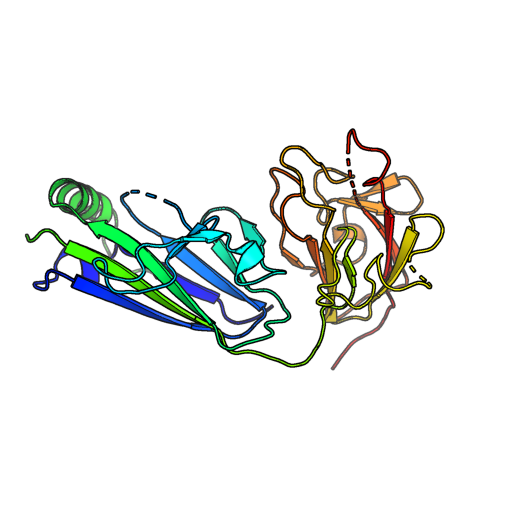306 ? 141.604 72.852 110.156 1.00 30.81 322 ASN A CA 1
ATOM 1683 C C . ASN A 1 306 ? 140.789 72.162 109.068 1.00 31.65 322 ASN A C 1
ATOM 1684 O O . ASN A 1 306 ? 141.337 71.440 108.237 1.00 36.20 322 ASN A O 1
ATOM 1689 N N . LYS A 1 307 ? 139.479 72.380 109.080 1.00 34.07 323 LYS A N 1
ATOM 1690 C CA . LYS A 1 307 ? 138.563 71.601 108.251 1.00 34.01 323 LYS A CA 1
ATOM 1691 C C . LYS A 1 307 ? 138.351 72.163 106.841 1.00 35.63 323 LYS A C 1
ATOM 1692 O O . LYS A 1 307 ? 137.633 71.563 106.042 1.00 41.95 323 LYS A O 1
ATOM 1698 N N . HIS A 1 308 ? 138.982 73.292 106.527 1.00 36.06 324 HIS A N 1
ATOM 1699 C CA . HIS A 1 308 ? 138.722 73.982 105.260 1.00 31.77 324 HIS A CA 1
ATOM 1700 C C . HIS A 1 308 ? 139.744 73.653 104.173 1.00 39.18 324 HIS A C 1
ATOM 1701 O O . HIS A 1 308 ? 139.465 73.808 102.984 1.00 40.82 324 HIS A O 1
ATOM 1708 N N . SER A 1 309 ? 140.927 73.208 104.581 1.00 34.57 325 SER A N 1
ATOM 1709 C CA . SER A 1 309 ? 141.979 72.867 103.632 1.00 32.27 325 SER A CA 1
ATOM 1710 C C . SER A 1 309 ? 143.084 72.108 104.344 1.00 26.33 325 SER A C 1
ATOM 1711 O O . SER A 1 309 ? 142.961 71.790 105.525 1.00 32.10 325 SER A O 1
ATOM 1714 N N . SER A 1 310 ? 144.162 71.829 103.618 1.00 30.64 326 SER A N 1
ATOM 1715 C CA . SER A 1 310 ? 145.318 71.137 104.177 1.00 34.46 326 SER A CA 1
ATOM 1716 C C . SER A 1 310 ? 146.463 72.110 104.455 1.00 27.64 326 SER A C 1
ATOM 1717 O O . SER A 1 310 ? 147.625 71.707 104.515 1.00 32.79 326 SER A O 1
ATOM 1720 N N . LYS A 1 311 ? 146.126 73.388 104.623 1.00 30.63 327 LYS A N 1
ATOM 1721 C CA . LYS A 1 311 ? 147.114 74.414 104.954 1.00 37.08 327 LYS A CA 1
ATOM 1722 C C . LYS A 1 311 ? 147.880 74.053 106.218 1.00 35.79 327 LYS A C 1
ATOM 1723 O O . LYS A 1 311 ? 149.105 74.158 106.265 1.00 36.26 327 LYS A O 1
ATOM 1729 N N . TYR A 1 312 ? 147.143 73.627 107.238 1.00 37.06 328 TYR A N 1
ATOM 1730 C CA . TYR A 1 312 ? 147.717 73.389 108.556 1.00 33.23 328 TYR A CA 1
ATOM 1731 C C . TYR A 1 312 ? 147.975 71.912 108.812 1.00 32.74 328 TYR A C 1
ATOM 1732 O O . TYR A 1 312 ? 147.412 71.055 108.135 1.00 33.73 328 TYR A O 1
ATOM 1741 N N . PRO A 1 313 ? 148.836 71.611 109.797 1.00 35.67 329 PRO A N 1
ATOM 1742 C CA . PRO A 1 313 ? 149.083 70.220 110.188 1.00 34.66 329 PRO A CA 1
ATOM 1743 C C . PRO A 1 313 ? 147.824 69.515 110.681 1.00 30.24 329 PRO A C 1
ATOM 1744 O O . PRO A 1 313 ? 146.846 70.174 111.037 1.00 27.77 329 PRO A O 1
ATOM 1748 N N . TYR A 1 314 ? 147.860 68.186 110.688 1.00 32.09 330 TYR A N 1
ATOM 1749 C CA . TYR A 1 314 ? 146.806 67.370 111.27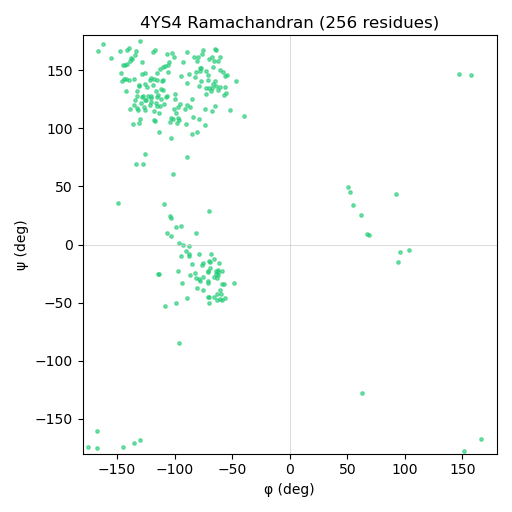9 1.00 30.77 330 TYR A CA 1
ATOM 1750 C C . TYR A 1 314 ? 147.397 66.608 112.457 1.00 30.13 330 TYR A C 1
ATOM 1751 O O . TYR A 1 314 ? 148.416 65.941 112.305 1.00 29.02 330 TYR A O 1
ATOM 1760 N N . TYR A 1 315 ? 146.767 66.714 113.625 1.00 30.17 331 TYR A N 1
ATOM 1761 C CA . TYR A 1 315 ? 147.276 66.060 114.831 1.00 34.76 331 TYR A CA 1
ATOM 1762 C C . TYR A 1 315 ? 146.272 65.080 115.428 1.00 32.55 331 TYR A C 1
ATOM 1763 O O . TYR A 1 315 ? 145.063 65.314 115.407 1.00 33.17 331 TYR A O 1
ATOM 1772 N N . LEU A 1 316 ? 146.798 63.979 115.956 1.00 33.89 332 LEU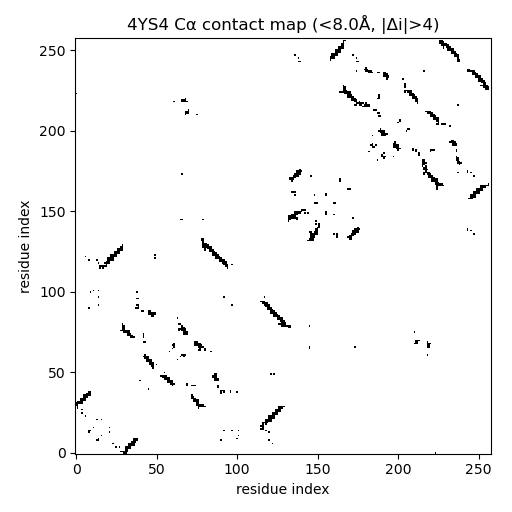 A N 1
ATOM 1773 C CA . LEU A 1 316 ? 145.996 62.963 116.625 1.00 35.77 332 LEU A CA 1
ATOM 1774 C C . LEU A 1 316 ? 146.583 62.640 117.990 1.00 39.78 332 LEU A C 1
ATOM 1775 O O . LEU A 1 316 ? 147.742 62.234 118.092 1.00 38.86 332 LEU A O 1
ATOM 1780 N N . LYS A 1 317 ? 145.775 62.820 119.032 1.00 36.02 333 LYS A N 1
ATOM 1781 C CA . LYS A 1 317 ? 146.152 62.425 120.385 1.00 41.02 333 LYS A CA 1
ATOM 1782 C C . LYS A 1 317 ? 145.536 61.059 120.681 1.00 39.43 333 LYS A C 1
ATOM 1783 O O . LYS A 1 317 ? 144.333 60.942 120.909 1.00 39.80 333 LYS A O 1
ATOM 1789 N N . ILE A 1 318 ? 146.369 60.025 120.646 1.00 36.34 334 ILE A N 1
ATOM 1790 C CA . ILE A 1 318 ? 145.921 58.656 120.880 1.00 39.95 334 ILE A CA 1
ATOM 1791 C C . ILE A 1 318 ? 145.476 58.491 122.337 1.00 45.42 334 ILE A C 1
ATOM 1792 O O . ILE A 1 318 ? 146.161 58.958 123.247 1.00 43.46 334 ILE A O 1
ATOM 1797 N N . PRO A 1 319 ? 144.323 57.833 122.567 1.00 44.28 335 PRO A N 1
ATOM 1798 C CA . PRO A 1 319 ? 143.834 57.709 123.947 1.00 44.62 335 PRO A CA 1
ATOM 1799 C C . PRO A 1 319 ? 144.756 56.878 124.839 1.00 50.40 335 PRO A C 1
ATOM 1800 O O . PRO A 1 319 ? 145.670 56.219 124.340 1.00 44.10 335 PRO A O 1
ATOM 1804 N N . HIS A 1 320 ? 144.511 56.912 126.146 1.00 51.38 336 HIS A N 1
ATOM 1805 C CA . HIS A 1 320 ? 145.368 56.224 127.104 1.00 50.44 336 HIS A CA 1
ATOM 1806 C C . HIS A 1 320 ? 145.210 54.708 127.027 1.00 46.70 336 HIS A C 1
ATOM 1807 O O . HIS A 1 320 ? 146.110 53.974 127.433 1.00 52.39 336 HIS A O 1
ATOM 1814 N N . PHE A 1 321 ? 144.077 54.241 126.506 1.00 46.13 337 PHE A N 1
ATOM 1815 C CA . PHE A 1 321 ? 143.907 52.815 126.229 1.00 55.45 337 PHE A CA 1
ATOM 1816 C C . PHE A 1 321 ? 143.558 52.553 124.770 1.00 49.89 337 PHE A C 1
ATOM 1817 O O . PHE A 1 321 ? 142.618 53.130 124.220 1.00 49.37 337 PHE A O 1
ATOM 1825 N N . VAL A 1 322 ? 144.336 51.665 124.163 1.00 48.24 338 VAL A N 1
ATOM 1826 C CA . VAL A 1 322 ? 144.063 51.148 122.831 1.00 50.66 338 VAL A CA 1
ATOM 1827 C C . VAL A 1 322 ? 143.945 49.635 122.959 1.00 53.44 338 VAL A C 1
ATOM 1828 O O . VAL A 1 322 ? 144.888 48.973 123.389 1.00 56.30 338 VAL A O 1
ATOM 1832 N N . ASN A 1 323 ? 142.787 49.089 122.603 1.00 51.45 339 ASN A N 1
ATOM 1833 C CA . ASN A 1 323 ? 142.516 47.679 122.865 1.00 57.46 339 ASN A CA 1
ATOM 1834 C C . ASN A 1 323 ? 143.331 46.748 121.969 1.00 56.70 339 ASN A C 1
ATOM 1835 O O . ASN A 1 323 ? 143.904 45.772 122.451 1.00 63.44 339 ASN A O 1
ATOM 1840 N N . GLU A 1 324 ? 143.399 47.053 120.677 1.00 52.31 340 GLU A N 1
ATOM 1841 C CA . GLU A 1 324 ? 144.174 46.236 119.745 1.00 53.38 340 GLU A CA 1
ATOM 1842 C C . GLU A 1 324 ? 144.893 47.092 118.711 1.00 48.35 340 GLU A C 1
ATOM 1843 O O . GLU A 1 324 ? 144.624 48.284 118.572 1.00 49.90 340 GLU A O 1
ATOM 1849 N N . GLN A 1 325 ? 145.820 46.468 117.994 1.00 50.56 341 GLN A N 1
ATOM 1850 C CA . GLN A 1 325 ? 146.629 47.165 117.006 1.00 44.68 341 GLN A CA 1
ATOM 1851 C C . GLN A 1 325 ? 145.772 47.594 115.817 1.00 49.14 341 GLN A C 1
ATOM 1852 O O . GLN A 1 325 ? 144.991 46.803 115.286 1.00 50.87 341 GLN A O 1
ATOM 1858 N N . TYR A 1 326 ? 145.923 48.853 115.413 1.00 47.70 342 TYR A N 1
ATOM 1859 C CA . TYR A 1 326 ? 145.222 49.389 114.250 1.00 50.36 342 TYR A CA 1
ATOM 1860 C C . TYR A 1 326 ? 146.186 50.114 113.323 1.00 48.22 342 TYR A C 1
ATOM 1861 O O . TYR A 1 326 ? 147.042 50.874 113.778 1.00 46.24 342 TYR A O 1
ATOM 1870 N N . THR A 1 327 ? 146.037 49.877 112.023 1.00 46.63 343 THR A N 1
ATOM 1871 C CA . THR A 1 327 ? 146.780 50.621 111.015 1.00 39.17 343 THR A CA 1
ATOM 1872 C C . THR A 1 327 ? 145.809 51.471 110.208 1.00 41.38 343 THR A C 1
ATOM 1873 O O . THR A 1 327 ? 144.961 50.940 109.490 1.00 42.79 343 THR A O 1
ATOM 1877 N N . ILE A 1 328 ? 145.933 52.788 110.343 1.00 36.54 344 ILE A N 1
ATOM 1878 C CA . ILE A 1 328 ? 145.049 53.723 109.658 1.00 36.52 344 ILE A CA 1
ATOM 1879 C C . ILE A 1 328 ? 145.830 54.600 108.683 1.00 35.07 344 ILE A C 1
ATOM 1880 O O . ILE A 1 328 ? 147.061 54.643 108.724 1.00 36.62 344 ILE A O 1
ATOM 1885 N N . GLN A 1 329 ? 145.106 55.299 107.813 1.00 36.11 345 GLN A N 1
ATOM 1886 C CA . GLN A 1 329 ? 145.727 56.149 106.805 1.00 32.17 345 GLN A CA 1
ATOM 1887 C C . GLN A 1 329 ? 144.960 57.441 106.556 1.00 37.05 345 GLN A C 1
ATOM 1888 O O . GLN A 1 329 ? 143.729 57.468 106.570 1.00 35.13 345 GLN A O 1
ATOM 1894 N N . CYS A 1 330 ? 145.717 58.510 106.336 1.00 37.43 346 CYS A N 1
ATOM 1895 C CA . CYS A 1 330 ? 145.196 59.750 105.779 1.00 29.05 346 CYS A CA 1
ATOM 1896 C C . CYS A 1 330 ? 146.123 60.128 104.634 1.00 30.81 346 CYS A C 1
ATOM 1897 O O . CYS A 1 330 ? 147.282 59.709 104.614 1.00 37.20 346 CYS A O 1
ATOM 1911 N N . CYS A 1 332 ? 147.438 63.202 101.683 1.00 36.08 348 CYS A N 1
ATOM 1912 C CA . CYS A 1 332 ? 147.505 64.556 101.155 1.00 35.36 348 CYS A CA 1
ATOM 1913 C C . CYS A 1 332 ? 147.147 64.551 99.677 1.00 35.68 348 CYS A C 1
ATOM 1914 O O . CYS A 1 332 ? 147.779 63.865 98.882 1.00 35.35 348 CYS A O 1
ATOM 1928 N N . SER A 1 334 ? 146.394 66.761 96.083 1.00 41.12 350 SER A N 1
ATOM 1929 C CA . SER A 1 334 ? 146.782 67.981 95.389 1.00 50.91 350 SER A CA 1
ATOM 1930 C C . SER A 1 334 ? 146.759 67.775 93.877 1.00 48.23 350 SER A C 1
ATOM 1931 O O . SER A 1 334 ? 147.041 66.680 93.391 1.00 47.89 350 SER A O 1
ATOM 1934 N N . ASN A 1 335 ? 146.416 68.829 93.140 1.00 47.51 351 ASN A N 1
ATOM 1935 C CA . ASN A 1 335 ? 146.514 68.811 91.682 1.00 45.16 351 ASN A CA 1
ATOM 1936 C C . ASN A 1 335 ? 147.967 68.623 91.252 1.00 46.62 351 ASN A C 1
ATOM 1937 O O . ASN A 1 335 ? 148.247 68.196 90.132 1.00 49.41 351 ASN A O 1
ATOM 1942 N N . ASN A 1 336 ? 148.881 68.956 92.158 1.00 45.64 352 ASN A N 1
ATOM 1943 C CA . ASN A 1 336 ? 150.306 68.712 91.977 1.00 44.12 352 ASN A CA 1
ATOM 1944 C C . ASN A 1 336 ? 150.675 67.309 92.449 1.00 46.08 352 ASN A C 1
ATOM 1945 O O . ASN A 1 336 ? 150.521 66.981 93.625 1.00 50.03 352 ASN A O 1
ATOM 1950 N N . ALA A 1 337 ? 151.169 66.486 91.530 1.00 47.02 353 ALA A N 1
ATOM 1951 C CA . ALA A 1 337 ? 151.486 65.094 91.833 1.00 49.02 353 ALA A CA 1
ATOM 1952 C C . ALA A 1 337 ? 152.689 64.963 92.763 1.00 46.82 353 ALA A C 1
ATOM 1953 O O . ALA A 1 337 ? 152.925 63.901 93.337 1.00 50.72 353 ALA A O 1
ATOM 1955 N N . GLN A 1 338 ? 153.450 66.041 92.908 1.00 50.48 354 GLN A N 1
ATOM 1956 C CA . GLN A 1 338 ? 154.614 66.036 93.787 1.00 54.08 354 GLN A CA 1
ATOM 1957 C C . GLN A 1 338 ? 154.208 66.130 95.257 1.00 48.93 354 GLN A C 1
ATOM 1958 O O . GLN A 1 338 ? 155.001 65.813 96.145 1.00 53.42 354 GLN A O 1
ATOM 1964 N N . ASN A 1 339 ? 152.972 66.558 95.504 1.00 44.37 355 ASN A N 1
ATOM 1965 C CA . ASN A 1 339 ? 152.469 66.739 96.865 1.00 42.32 355 ASN A CA 1
ATOM 1966 C C . ASN A 1 339 ? 151.529 65.619 97.308 1.00 42.67 355 ASN A C 1
ATOM 1967 O O . ASN A 1 339 ? 150.916 65.699 98.372 1.00 49.74 355 ASN A O 1
ATOM 1972 N N . GLU A 1 340 ? 151.415 64.580 96.487 1.00 45.41 356 GLU A N 1
ATOM 1973 C CA . GLU A 1 340 ? 150.558 63.441 96.798 1.00 39.91 356 GLU A CA 1
ATOM 1974 C C . GLU A 1 340 ? 151.284 62.446 97.703 1.00 35.32 356 GLU A C 1
ATOM 1975 O O . GLU A 1 340 ? 152.212 61.765 97.267 1.00 41.95 356 GLU A O 1
ATOM 1981 N N . TYR A 1 341 ? 150.855 62.371 98.961 1.00 39.59 357 TYR A N 1
ATOM 1982 C CA . TYR A 1 341 ? 151.517 61.537 99.963 1.00 34.70 357 TYR A CA 1
ATOM 1983 C C . TYR A 1 341 ? 150.530 60.792 100.853 1.00 34.33 357 TYR A C 1
ATOM 1984 O O . TYR A 1 341 ? 149.364 61.171 100.961 1.00 35.84 357 TYR A O 1
ATOM 1993 N N . THR A 1 342 ? 151.025 59.740 101.500 1.00 32.16 358 THR A N 1
ATOM 1994 C CA . THR A 1 342 ? 150.231 58.936 102.417 1.00 36.40 358 THR A CA 1
ATOM 1995 C C . THR A 1 342 ? 150.845 58.952 103.812 1.00 39.44 358 THR A C 1
ATOM 1996 O O . THR A 1 342 ? 152.023 58.641 103.990 1.00 37.61 358 THR A O 1
ATOM 2000 N N . PHE A 1 343 ? 150.032 59.320 104.795 1.00 34.64 359 PHE A N 1
ATOM 2001 C CA . PHE A 1 343 ? 150.412 59.215 106.196 1.00 32.69 359 PHE A CA 1
ATOM 2002 C C . PHE A 1 343 ? 149.838 57.917 106.748 1.00 35.96 359 PHE A C 1
ATOM 2003 O O . PHE A 1 343 ? 148.626 57.789 106.908 1.00 34.03 359 PHE A O 1
ATOM 2011 N N . GLU A 1 344 ? 150.711 56.949 107.010 1.00 36.02 360 GLU A N 1
ATOM 2012 C CA . GLU A 1 344 ? 150.292 55.648 107.523 1.00 35.24 360 GLU A CA 1
ATOM 2013 C C . GLU A 1 344 ? 150.720 55.484 108.977 1.00 41.08 360 GLU A C 1
ATOM 2014 O O . GLU A 1 344 ? 151.908 55.552 109.292 1.00 41.51 360 GLU A O 1
ATOM 2020 N N . LEU A 1 345 ? 149.744 55.262 109.855 1.00 36.85 361 LEU A N 1
ATOM 2021 C CA . LEU A 1 345 ? 149.992 55.222 111.293 1.00 37.89 361 LEU A CA 1
ATOM 2022 C C . LEU A 1 345 ? 149.720 53.847 111.897 1.00 39.73 361 LEU A C 1
ATOM 2023 O O . LEU A 1 345 ? 148.598 53.344 111.845 1.00 42.25 361 LEU A O 1
ATOM 2028 N N . ASP A 1 346 ? 150.759 53.253 112.477 1.00 43.01 362 ASP A N 1
ATOM 2029 C CA . ASP A 1 346 ? 150.626 52.007 113.223 1.00 39.22 362 ASP A CA 1
ATOM 2030 C C . ASP A 1 346 ? 150.328 52.312 114.690 1.00 45.51 362 ASP A C 1
ATOM 2031 O O . ASP A 1 346 ? 151.219 52.703 115.446 1.00 45.26 362 ASP A O 1
ATOM 2036 N N . ILE A 1 347 ? 149.071 52.136 115.084 1.00 40.29 363 ILE A N 1
ATOM 2037 C CA . ILE A 1 347 ? 148.653 52.402 116.456 1.00 44.86 363 ILE A CA 1
ATOM 2038 C C . ILE A 1 347 ? 148.789 51.139 117.303 1.00 49.35 363 ILE A C 1
ATOM 2039 O O . ILE A 1 347 ? 148.115 50.141 117.055 1.00 49.30 363 ILE A O 1
ATOM 2044 N N . GLN A 1 348 ? 149.663 51.192 118.305 1.00 48.25 364 GLN A N 1
ATOM 2045 C CA . GLN A 1 348 ? 149.915 50.042 119.167 1.00 48.41 364 GLN A CA 1
ATOM 2046 C C . GLN A 1 348 ? 148.941 50.000 120.346 1.00 51.08 364 GLN A C 1
ATOM 2047 O O . GLN A 1 348 ? 148.523 51.046 120.844 1.00 50.50 364 GLN A O 1
ATOM 2053 N N . PRO A 1 349 ? 148.573 48.786 120.795 1.00 55.20 365 PRO A N 1
ATOM 2054 C CA . PRO A 1 349 ? 147.688 48.635 121.956 1.00 48.56 365 PRO A CA 1
ATOM 2055 C C . PRO A 1 349 ? 148.421 48.800 123.285 1.00 51.23 365 PRO A C 1
ATOM 2056 O O . PRO A 1 349 ? 149.648 48.696 123.317 1.00 49.71 365 PRO A O 1
ATOM 2060 N N . GLY A 1 350 ? 147.678 49.053 124.361 1.00 50.62 366 GLY A N 1
ATOM 2061 C CA . GLY A 1 350 ? 148.266 49.155 125.685 1.00 49.54 366 GLY A CA 1
ATOM 2062 C C . GLY A 1 350 ? 147.510 50.070 126.633 1.00 54.37 366 GLY A C 1
ATOM 2063 O O . GLY A 1 350 ? 146.464 50.614 126.285 1.00 54.46 366 GLY A O 1
ATOM 2064 N N . GLU A 1 351 ? 148.052 50.224 127.839 1.00 51.42 367 GLU A N 1
ATOM 2065 C CA . GLU A 1 351 ? 147.506 51.128 128.850 1.00 54.85 367 GLU A CA 1
ATOM 2066 C C . GLU A 1 351 ? 148.644 51.898 129.510 1.00 58.65 367 GLU A C 1
ATOM 2067 O O . GLU A 1 351 ? 149.361 51.355 130.349 1.00 60.41 367 GLU A O 1
ATOM 2073 N N . SER A 1 352 ? 148.808 53.162 129.135 1.00 59.40 368 SER A N 1
ATOM 2074 C CA . SER A 1 352 ? 149.905 53.969 129.659 1.00 62.54 368 SER A CA 1
ATOM 2075 C C . SER A 1 352 ? 149.620 54.437 131.084 1.00 65.95 368 SER A C 1
ATOM 2076 O O . SER A 1 352 ? 148.462 54.599 131.473 1.00 59.33 368 SER A O 1
ATOM 2079 N N . GLU A 1 353 ? 150.687 54.651 131.851 1.00 68.24 369 GLU A N 1
ATOM 2080 C CA . GLU A 1 353 ? 150.580 55.124 133.229 1.00 63.03 369 GLU A CA 1
ATOM 2081 C C . GLU A 1 353 ? 151.564 56.261 133.487 1.00 63.16 369 GLU A C 1
ATOM 2082 O O . GLU A 1 353 ? 151.567 57.267 132.777 1.00 68.35 369 GLU A O 1
#

Solvent-accessible surface area: 14042 Å² total

B-factor: mean 48.91, std 15.3, range [25.63, 126.05]

Secondary structure (DSSP, 8-state):
---EEEEETTSHHHHT-SSSEEEEEEEE-TT-EEEEE----TTTEEES-S-SSS---EEEHHHHSTT-EEETTEEE--S--SS-EEEEEEEEE-HHHHHHHHHHGGG--S--------EEEEEEEEE---SPPEEEEE-SSS----EEEESSS---BTTEEEEEE-TT-EEEEEPPP-SS---SSTTTTTEEEETTEEEEGGGTSTT-EEE--SS-SSS-EEEE--SEE-S-EEEE----SGGG--EEEEEEPPEE--

Sequence (258 aa):
MGKSHKCDFTKEKYLLSGEKEVSCEIDANPADDITFICPNLCFHTVNIAKNINQNKATMSIQDLLYGSVVYGNTLFISPYVRTNTPFYCFCNLDTVTIQKFLKINRFLKDDDELSIISKRGIMSVFVRSNNNVIKGCDFGNNNKNYFSHPISVAGVNNKVCKIQGKPGELVGFKCAFEENGKVEPPNCFDQVLHKNKVTDLKTLIPGYASYTNKHSSKYPYYLKIPHFVNEQYTIQCCSNNAQNEYTFELDIQPGESE

Foldseek 3Di:
DDAEEEDACLDCVNQADPDQEDEAEEEAEAQYKYFYHALPPPDQKWQQDDDCPPSVDIGGCCVQQNQWADADRMIGGHNADADWGKTKDKYWQAPVSSVVSVVVCVVDVDDDDDCHDTHMYMYIYIYDGDDDAADEEELAPDDPRSYPHYPVDPPCDPQEDEGEAEAQDKHWYAFHADDAKAKPPLPPPCWWQFPNDIHGCCVFQNPKDWGHYNRHRRHMIMIGGHQFGAAWTWTWMIDPDPSRDHIYIYTYHGDGDD

Organism: Plasmodium falciparum (isolate 3D7) (NCBI:txid36329)

GO terms:
  GO:0009986 cell surface (C, IDA)
  GO:0020004 symbiont-containing vacuolar space (C, IDA)
  GO:0005515 protein binding (F, IPI)

CATH classification: 2.60.40.2860

Radius of gyration: 20.67 Å; Cα contacts (8 Å, |Δi|>4): 615; chains: 1; bounding box: 45×59×45 Å

Nearest PDB structures (foldseek):
  4ys4-assembly1_A  TM=1.004E+00  e=1.742E-58  Plasmodium falciparum 3D7
  7s7q-assembly1_A  TM=9.287E-01  e=3.326E-47  Plasmodium falciparum 3D7
  7kj7-assembly1_B  TM=5.724E-01  e=9.272E-16  Plasmodium falciparum 3D7
  7kjh-assembly1_C  TM=5.751E-01  e=2.349E-15  Plasmodium falciparum 3D7
  7kji-assembly1_B  TM=5.629E-01  e=1.295E-13  Plasmodium falciparum 3D7